Protein AF-A0AAV5SJR4-F1 (afdb_monomer_lite)

Foldseek 3Di:
DDDDDDPVVVVVFLVVLPDDADPPWDKDKDWDDPLVLDQWTWIWMDTHPAIKIKTKHDLCVPPPCVVLSVLSLLVLQLVQLVLVVLVPDDPVLVVQLVDFAWSGWDGDDPPDIIMTITHDCPVVPPDDPPPVVDDDPVVVVSVVSNVVSVVVRQVPDPDHRDDGPPVSVVVNVVVSVVSSLVSCVPPPPQDPVNND

Organism: NCBI:txid358040

Secondary structure (DSSP, 8-state):
------HHHHHHHHHHTT----TT--EEEEEE-TTS--SSEEEEEEETTEEEEEEEE-GGGGTT-HHHHHHHHHHHHHHHHHHHHHTTS-HHHHHHHTPPPEEEEE--BTTB-EEEEEE--TTT--S---TTS---HHHHHHHHHHHHHHHHHHHH-SSPPPPP-HHHHHHHHHHHHHHHHHTTTT-TTS-TTTT-

Sequence (196 aa):
MEFGPKREDILSLLREEGQQINDDADFSCQRIGEGKGFISLIYKVNVDALSYVVKITNPRAFEGLAEEVNVIDKVHNREVNFYRWASKLSENDKKELKLPQFFGGRHCNGDKEGIFIMEDFTGRMVNDIDWLSGFSVDLVKEILRSVVSYQSIYLRLDSKLPAGDKKAINHAFCFQTKLQLDAMEDKPWISKAEKR

Radius of gyration: 18.47 Å; chains: 1; bounding box: 41×48×47 Å

pLDDT: mean 80.41, std 15.03, range [40.22, 96.69]

Structure (mmCIF, N/CA/C/O backbone):
data_AF-A0AAV5SJR4-F1
#
_entry.id   AF-A0AAV5SJR4-F1
#
loop_
_atom_site.group_PDB
_atom_site.id
_atom_site.type_symbol
_atom_site.label_atom_id
_atom_site.label_alt_id
_atom_site.label_comp_id
_atom_site.label_asym_id
_atom_site.label_entity_id
_atom_site.label_seq_id
_atom_site.pdbx_PDB_ins_code
_atom_site.Cartn_x
_atom_site.Cartn_y
_atom_site.Cartn_z
_atom_site.occupancy
_atom_site.B_iso_or_equiv
_atom_site.auth_seq_id
_atom_site.auth_comp_id
_atom_site.auth_asym_id
_atom_site.auth_atom_id
_atom_site.pdbx_PDB_model_num
ATOM 1 N N . MET A 1 1 ? 11.897 -15.626 15.643 1.00 44.91 1 MET A N 1
ATOM 2 C CA . MET A 1 1 ? 11.027 -14.491 16.011 1.00 44.91 1 MET A CA 1
ATOM 3 C C . MET A 1 1 ? 9.993 -14.388 14.905 1.00 44.91 1 MET A C 1
ATOM 5 O O . MET A 1 1 ? 10.393 -14.329 13.750 1.00 44.91 1 MET A O 1
ATOM 9 N N . GLU A 1 2 ? 8.711 -14.535 15.219 1.00 51.97 2 GLU A N 1
ATOM 10 C CA . GLU A 1 2 ? 7.650 -14.579 14.207 1.00 51.97 2 GLU A CA 1
ATOM 11 C C . GLU A 1 2 ? 7.339 -13.147 13.749 1.00 51.97 2 GLU A C 1
ATOM 13 O O . GLU A 1 2 ? 6.937 -12.306 14.553 1.00 51.97 2 GLU A O 1
ATOM 18 N N . PHE A 1 3 ? 7.623 -12.842 12.481 1.00 67.44 3 PHE A N 1
ATOM 19 C CA . PHE A 1 3 ? 7.321 -11.545 11.875 1.00 67.44 3 PHE A CA 1
ATOM 20 C C . PHE A 1 3 ? 5.944 -11.620 11.228 1.00 67.44 3 PHE A C 1
ATOM 22 O O . PHE A 1 3 ? 5.777 -12.334 10.244 1.00 67.44 3 PHE A O 1
ATOM 29 N N . GLY A 1 4 ? 4.971 -10.878 11.748 1.00 77.38 4 GLY A N 1
ATOM 30 C CA . GLY A 1 4 ? 3.612 -10.877 11.220 1.00 77.38 4 GLY A CA 1
ATOM 31 C C . GLY A 1 4 ? 2.766 -9.728 11.768 1.00 77.38 4 GLY A C 1
ATOM 32 O O . GLY A 1 4 ? 3.184 -9.056 12.715 1.00 77.38 4 GLY A O 1
ATOM 33 N N . PRO A 1 5 ? 1.584 -9.483 11.178 1.00 86.38 5 PRO A N 1
ATOM 34 C CA . PRO A 1 5 ? 0.691 -8.423 11.621 1.00 86.38 5 PRO A CA 1
ATOM 35 C C . PRO A 1 5 ? 0.242 -8.675 13.058 1.00 86.38 5 PRO A C 1
ATOM 37 O O . PRO A 1 5 ? -0.417 -9.671 13.350 1.00 86.38 5 PRO A O 1
ATOM 40 N N . LYS A 1 6 ? 0.572 -7.754 13.964 1.00 92.50 6 LYS A N 1
ATOM 41 C CA . LYS A 1 6 ? 0.042 -7.787 15.328 1.00 92.50 6 LYS A CA 1
ATOM 42 C C . LYS A 1 6 ? -1.385 -7.263 15.305 1.00 92.50 6 LYS A C 1
ATOM 44 O O . LYS A 1 6 ? -1.596 -6.131 14.879 1.00 92.50 6 LYS A O 1
ATOM 49 N N . ARG A 1 7 ? -2.339 -8.060 15.797 1.00 94.06 7 ARG A N 1
ATOM 50 C CA . ARG A 1 7 ? -3.764 -7.697 15.872 1.00 94.06 7 ARG A CA 1
ATOM 51 C C . ARG A 1 7 ? -3.965 -6.267 16.371 1.00 94.06 7 ARG A C 1
ATOM 53 O O . ARG A 1 7 ? -4.517 -5.451 15.646 1.00 94.06 7 ARG A O 1
ATOM 60 N N . GLU A 1 8 ? -3.442 -5.955 17.554 1.00 94.81 8 GLU A N 1
ATOM 61 C CA . GLU A 1 8 ? -3.630 -4.646 18.195 1.00 94.81 8 GLU A CA 1
ATOM 62 C C . GLU A 1 8 ? -3.089 -3.476 17.360 1.00 94.81 8 GLU A C 1
ATOM 64 O O . GLU A 1 8 ? -3.739 -2.438 17.267 1.00 94.81 8 GLU A O 1
ATOM 69 N N . ASP A 1 9 ? -1.950 -3.653 16.681 1.00 93.75 9 ASP A N 1
ATOM 70 C CA . ASP A 1 9 ? -1.394 -2.622 15.796 1.00 93.75 9 ASP A CA 1
ATOM 71 C C . ASP A 1 9 ? -2.321 -2.364 14.597 1.00 93.75 9 ASP A C 1
ATOM 73 O O . ASP A 1 9 ? -2.544 -1.213 14.221 1.00 93.75 9 ASP A O 1
ATOM 77 N N . ILE A 1 10 ? -2.870 -3.427 13.998 1.00 95.94 10 ILE A N 1
ATOM 78 C CA . ILE A 1 10 ? -3.778 -3.319 12.849 1.00 95.94 10 ILE A CA 1
ATOM 79 C C . ILE A 1 10 ? -5.108 -2.696 13.267 1.00 95.94 10 ILE A C 1
ATOM 81 O O . ILE A 1 10 ? -5.570 -1.764 12.611 1.00 95.94 10 ILE A O 1
ATOM 85 N N . LEU A 1 11 ? -5.702 -3.158 14.370 1.00 95.75 11 LEU A N 1
ATOM 86 C CA . LEU A 1 11 ? -6.967 -2.614 14.861 1.00 95.75 11 LEU A CA 1
ATOM 87 C C . LEU A 1 11 ? -6.834 -1.145 15.272 1.00 95.75 11 LEU A C 1
ATOM 89 O O . LEU A 1 11 ? -7.711 -0.350 14.939 1.00 95.75 11 LEU A O 1
ATOM 93 N N . SER A 1 12 ? -5.731 -0.762 15.928 1.00 95.12 12 SER A N 1
ATOM 94 C CA . SER A 1 12 ? -5.458 0.643 16.265 1.00 95.12 12 SER A CA 1
ATOM 95 C C . SER A 1 12 ? -5.411 1.512 15.013 1.00 95.12 12 SER A C 1
ATOM 97 O O . SER A 1 12 ? -6.116 2.514 14.942 1.00 95.12 12 SER A O 1
ATOM 99 N N . LEU A 1 13 ? -4.648 1.102 13.992 1.00 95.38 13 LEU A N 1
ATOM 100 C CA . LEU A 1 13 ? -4.520 1.868 12.749 1.00 95.38 13 LEU A CA 1
ATOM 101 C C . LEU A 1 13 ? -5.853 2.005 12.004 1.00 95.38 13 LEU A C 1
ATOM 103 O O . LEU A 1 13 ? -6.164 3.080 11.502 1.00 95.38 13 LEU A O 1
ATOM 107 N N . LEU A 1 14 ? -6.655 0.939 11.951 1.00 95.50 14 LEU A N 1
ATOM 108 C CA . LEU A 1 14 ? -7.975 0.988 11.322 1.00 95.50 14 LEU A CA 1
ATOM 109 C C . LEU A 1 14 ? -8.921 1.951 12.063 1.00 95.50 14 LEU A C 1
ATOM 111 O O . LEU A 1 14 ? -9.651 2.712 11.427 1.00 95.50 14 LEU A O 1
ATOM 115 N N . ARG A 1 15 ? -8.890 1.958 13.402 1.00 94.88 15 ARG A N 1
ATOM 116 C CA . ARG A 1 15 ? -9.689 2.875 14.236 1.00 94.88 15 ARG A CA 1
ATOM 117 C C . ARG A 1 15 ? -9.244 4.328 14.100 1.00 94.88 15 ARG A C 1
ATOM 119 O O . ARG A 1 15 ? -10.094 5.211 14.030 1.00 94.88 15 ARG A O 1
ATOM 126 N N . GLU A 1 16 ? -7.936 4.578 14.031 1.00 93.06 16 GLU A N 1
ATOM 127 C CA . GLU A 1 16 ? -7.368 5.912 13.778 1.00 93.06 16 GLU A CA 1
ATOM 128 C C . GLU A 1 16 ? -7.881 6.514 12.459 1.00 93.06 16 GLU A C 1
ATOM 130 O O . GLU A 1 16 ? -8.078 7.724 12.366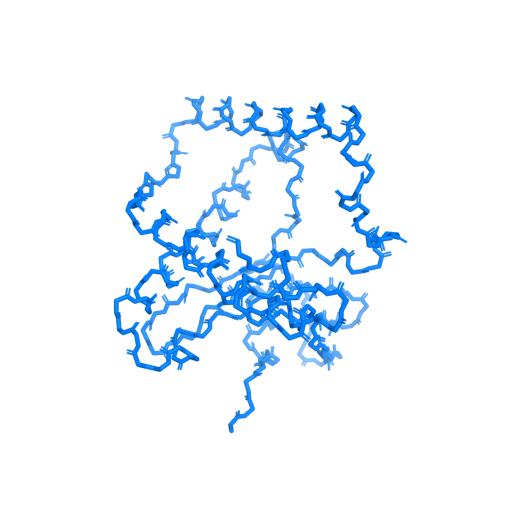 1.00 93.06 16 GLU A O 1
ATOM 135 N N . GLU A 1 17 ? -8.170 5.668 11.469 1.00 90.44 17 GLU A N 1
ATOM 136 C CA . GLU A 1 17 ? -8.726 6.050 10.165 1.00 90.44 17 GLU A CA 1
ATOM 137 C C . GLU A 1 17 ? -10.267 5.941 10.117 1.00 90.44 17 GLU A C 1
ATOM 139 O O . GLU A 1 17 ? -10.884 5.959 9.050 1.00 90.44 17 GLU A O 1
ATOM 144 N N . GLY A 1 18 ? -10.912 5.851 11.287 1.00 90.81 18 GLY A N 1
ATOM 145 C CA . GLY A 1 18 ? -12.362 5.959 11.450 1.00 90.81 18 GLY A CA 1
ATOM 146 C C . GLY A 1 18 ? -13.155 4.670 11.231 1.00 90.81 18 GLY A C 1
ATOM 147 O O . GLY A 1 18 ? -14.385 4.731 11.177 1.00 90.81 18 GLY A O 1
ATOM 148 N N . GLN A 1 19 ? -12.505 3.507 11.113 1.00 92.31 19 GLN A N 1
ATOM 149 C CA . GLN A 1 19 ? -13.218 2.228 11.071 1.00 92.31 19 GLN A CA 1
ATOM 150 C C . GLN A 1 19 ? -13.824 1.910 12.445 1.00 92.31 19 GLN A C 1
ATOM 152 O O . GLN A 1 19 ? -13.150 1.972 13.475 1.00 92.31 19 GLN A O 1
ATOM 157 N N . GLN A 1 20 ? -15.103 1.537 12.461 1.00 92.50 20 GLN A N 1
ATOM 158 C CA . GLN A 1 20 ? -15.795 1.101 13.673 1.00 92.50 20 GLN A CA 1
ATOM 159 C C . GLN A 1 20 ? -15.543 -0.392 13.881 1.00 92.50 20 GLN A C 1
ATOM 161 O O . GLN A 1 20 ? -16.225 -1.222 13.288 1.00 92.50 20 GLN A O 1
ATOM 166 N N . ILE A 1 21 ? -14.533 -0.724 14.686 1.00 92.00 21 ILE A N 1
ATOM 167 C CA . ILE A 1 21 ? -14.135 -2.110 14.959 1.00 92.00 21 ILE A CA 1
ATOM 168 C C . ILE A 1 21 ? -14.177 -2.369 16.459 1.00 92.00 21 ILE A C 1
ATOM 170 O O . ILE A 1 21 ? -13.487 -1.685 17.225 1.00 92.00 21 ILE A O 1
ATOM 174 N N . ASN A 1 22 ? -14.939 -3.384 16.859 1.00 90.25 22 ASN A N 1
ATOM 175 C CA . ASN A 1 22 ? -15.079 -3.780 18.254 1.00 90.25 22 ASN A CA 1
ATOM 176 C C . ASN A 1 22 ? -13.797 -4.429 18.797 1.00 90.25 22 ASN A C 1
ATOM 178 O O . ASN A 1 22 ? -12.939 -4.893 18.045 1.00 90.25 22 ASN A O 1
ATOM 182 N N . ASP A 1 23 ? -13.639 -4.451 20.119 1.00 88.75 23 ASP A N 1
ATOM 183 C CA . ASP A 1 23 ? -12.473 -5.070 20.762 1.00 88.75 23 ASP A CA 1
ATOM 184 C C . ASP A 1 23 ? -12.477 -6.599 20.672 1.00 88.75 23 ASP A C 1
ATOM 186 O O . ASP A 1 23 ? -11.410 -7.212 20.717 1.00 88.75 23 ASP A O 1
ATOM 190 N N . ASP A 1 24 ? -13.645 -7.209 20.489 1.00 92.38 24 ASP A N 1
ATOM 191 C CA . ASP A 1 24 ? -13.866 -8.647 20.332 1.00 92.38 24 ASP A CA 1
ATOM 192 C C . ASP A 1 24 ? -13.873 -9.110 18.868 1.00 92.38 24 ASP A C 1
ATOM 194 O O . ASP A 1 24 ? -14.146 -10.278 18.613 1.00 92.38 24 ASP A O 1
ATOM 198 N N . ALA A 1 25 ? -13.524 -8.229 17.922 1.00 93.00 25 ALA A N 1
ATOM 199 C CA . ALA A 1 25 ? -13.507 -8.552 16.499 1.00 93.00 25 ALA A CA 1
ATOM 200 C C . ALA A 1 25 ? -12.633 -9.779 16.190 1.00 93.00 25 ALA A C 1
ATOM 202 O O . ALA A 1 25 ? -11.470 -9.862 16.630 1.00 93.00 25 ALA A O 1
ATOM 203 N N . ASP A 1 26 ? -13.183 -10.695 15.393 1.00 95.12 26 ASP A N 1
ATOM 204 C CA . ASP A 1 26 ? -12.487 -11.889 14.928 1.00 95.12 26 ASP A CA 1
ATOM 205 C C . ASP A 1 26 ? -11.310 -11.468 14.049 1.00 95.12 26 ASP A C 1
ATOM 207 O O . ASP A 1 26 ? -11.459 -10.654 13.138 1.00 95.12 26 ASP A O 1
ATOM 211 N N . PHE A 1 27 ? -10.121 -12.018 14.304 1.00 96.50 27 PHE A N 1
ATOM 212 C CA . PHE A 1 27 ? -8.900 -11.641 13.592 1.00 96.50 27 PHE A CA 1
ATOM 213 C C . PHE A 1 27 ? -8.186 -12.868 13.038 1.00 96.50 27 PHE A C 1
ATOM 215 O O . PHE A 1 27 ? -7.836 -13.791 13.773 1.00 96.50 27 PHE A O 1
ATOM 222 N N . SER A 1 28 ? -7.894 -12.849 11.740 1.00 95.94 28 SER A N 1
ATOM 223 C CA . SER A 1 28 ? -7.043 -13.855 11.104 1.00 95.94 28 SER A CA 1
ATOM 224 C C . SER A 1 28 ? -6.089 -13.208 10.114 1.00 95.94 28 SER A C 1
ATOM 226 O O . SER A 1 28 ? -6.391 -12.174 9.519 1.00 95.94 28 SER A O 1
ATOM 228 N N . CYS A 1 29 ? -4.925 -13.825 9.916 1.00 94.00 29 CYS A N 1
ATOM 229 C CA . CYS A 1 29 ? -3.980 -13.387 8.902 1.00 94.00 29 CYS A CA 1
ATOM 230 C C . CYS A 1 29 ? -3.386 -14.576 8.146 1.00 94.00 29 CYS A C 1
ATOM 232 O O . CYS A 1 29 ? -3.177 -15.651 8.704 1.00 94.00 29 CYS A O 1
ATOM 234 N N . GLN A 1 30 ? -3.118 -14.369 6.862 1.00 91.38 30 GLN A N 1
ATOM 235 C CA . GLN A 1 30 ? -2.487 -15.335 5.976 1.00 91.38 30 GLN A CA 1
ATOM 236 C C . GLN A 1 30 ? -1.424 -14.618 5.152 1.00 91.38 30 GLN A C 1
ATOM 238 O O . GLN A 1 30 ? -1.705 -13.605 4.509 1.00 91.38 30 GLN A O 1
ATOM 243 N N . ARG A 1 31 ? -0.195 -15.138 5.148 1.00 87.00 31 ARG A N 1
ATOM 244 C CA . ARG A 1 31 ? 0.874 -14.595 4.305 1.00 87.00 31 ARG A CA 1
ATOM 245 C C . ARG A 1 31 ? 0.565 -14.859 2.832 1.00 87.00 31 ARG A C 1
ATOM 247 O O . ARG A 1 31 ? 0.154 -15.958 2.466 1.00 87.00 31 ARG A O 1
ATOM 254 N N . ILE A 1 32 ? 0.758 -13.845 1.994 1.00 85.44 32 ILE A N 1
ATOM 255 C CA . ILE A 1 32 ? 0.528 -13.904 0.548 1.00 85.44 32 ILE A CA 1
ATOM 256 C C . ILE A 1 32 ? 1.717 -13.303 -0.207 1.00 85.44 32 ILE A C 1
ATOM 258 O O . ILE A 1 32 ? 2.510 -12.543 0.342 1.00 85.44 32 ILE A O 1
ATOM 262 N N . GLY A 1 33 ? 1.844 -13.633 -1.494 1.00 72.12 33 GLY A N 1
ATOM 263 C CA . GLY A 1 33 ? 2.885 -13.049 -2.347 1.00 72.12 33 GLY A CA 1
ATOM 264 C C . GLY A 1 33 ? 4.312 -13.506 -2.021 1.00 72.12 33 GLY A C 1
ATOM 265 O O . GLY A 1 33 ? 5.264 -12.823 -2.398 1.00 72.12 33 GLY A O 1
ATOM 266 N N . GLU A 1 34 ? 4.477 -14.647 -1.343 1.00 67.31 34 GLU A N 1
ATOM 267 C CA . GLU A 1 34 ? 5.791 -15.263 -1.131 1.00 67.31 34 GLU A CA 1
ATOM 268 C C . GLU A 1 34 ? 6.502 -15.516 -2.471 1.00 67.31 34 GLU A C 1
ATOM 270 O O . GLU A 1 34 ? 5.872 -15.871 -3.468 1.00 67.31 34 GLU A O 1
ATOM 275 N N . GLY A 1 35 ? 7.816 -15.273 -2.519 1.00 57.84 35 GLY A N 1
ATOM 276 C CA . GLY A 1 35 ? 8.625 -15.473 -3.729 1.00 57.84 35 GLY A CA 1
ATOM 277 C C . GLY A 1 35 ? 8.403 -14.451 -4.855 1.00 57.84 35 GLY A C 1
ATOM 278 O O . GLY A 1 35 ? 8.993 -14.588 -5.922 1.00 57.84 35 GLY A O 1
ATOM 279 N N . LYS A 1 36 ? 7.591 -13.403 -4.646 1.00 64.06 36 LYS A N 1
ATOM 280 C CA . LYS A 1 36 ? 7.338 -12.352 -5.656 1.00 64.06 36 LYS A CA 1
ATOM 281 C C . LYS A 1 36 ? 8.284 -11.136 -5.558 1.00 64.06 36 LYS A C 1
ATOM 283 O O . LYS A 1 36 ? 8.046 -10.112 -6.196 1.00 64.06 36 LYS A O 1
ATOM 288 N N . GLY A 1 37 ? 9.376 -11.256 -4.791 1.00 55.88 37 GLY A N 1
ATOM 289 C CA . GLY A 1 37 ? 10.468 -10.271 -4.739 1.00 55.88 37 GLY A CA 1
ATOM 290 C C . GLY A 1 37 ? 10.049 -8.888 -4.234 1.00 55.88 37 GLY A C 1
ATOM 291 O O . GLY A 1 37 ? 10.443 -7.869 -4.797 1.00 55.88 37 GLY A O 1
ATOM 292 N N . PHE A 1 38 ? 9.204 -8.841 -3.204 1.00 61.38 38 PHE A N 1
ATOM 293 C CA . PHE A 1 38 ? 8.818 -7.593 -2.552 1.00 61.38 38 PHE A CA 1
ATOM 294 C C . PHE A 1 38 ? 9.806 -7.242 -1.435 1.00 61.38 38 PHE A C 1
ATOM 296 O O . PHE A 1 38 ? 10.207 -8.107 -0.662 1.00 61.38 38 PHE A O 1
ATOM 303 N N . ILE A 1 39 ? 10.117 -5.952 -1.285 1.00 73.12 39 ILE A N 1
ATOM 304 C CA . ILE A 1 39 ? 10.878 -5.411 -0.140 1.00 73.12 39 ILE A CA 1
ATOM 305 C C . ILE A 1 39 ? 10.086 -5.433 1.187 1.00 73.12 39 ILE A C 1
ATOM 307 O O . ILE A 1 39 ? 10.544 -4.927 2.209 1.00 73.12 39 ILE A O 1
ATOM 311 N N . SER A 1 40 ? 8.881 -6.005 1.168 1.00 78.44 40 SER A N 1
ATOM 312 C CA . SER A 1 40 ? 7.931 -6.039 2.275 1.00 78.44 40 SER A CA 1
ATOM 313 C C . SER A 1 40 ? 7.222 -7.388 2.307 1.00 78.44 40 SER A C 1
ATOM 315 O O . SER A 1 40 ? 7.001 -8.018 1.271 1.00 78.44 40 SER A O 1
ATOM 317 N N . LEU A 1 41 ? 6.806 -7.803 3.497 1.00 85.12 41 LEU A N 1
ATOM 318 C CA . LEU A 1 41 ? 5.934 -8.953 3.688 1.00 85.12 41 LEU A CA 1
ATOM 319 C C . LEU A 1 41 ? 4.485 -8.529 3.454 1.00 85.12 41 LEU A C 1
ATOM 321 O O . LEU A 1 41 ? 4.064 -7.490 3.957 1.00 85.12 41 LEU A O 1
ATOM 325 N N . ILE A 1 42 ? 3.723 -9.319 2.702 1.00 87.81 42 ILE A N 1
ATOM 326 C CA . ILE A 1 42 ? 2.323 -9.020 2.398 1.00 87.81 42 ILE A CA 1
ATOM 327 C C . ILE A 1 42 ? 1.441 -10.085 3.045 1.00 87.81 42 ILE A C 1
ATOM 329 O O . ILE A 1 42 ? 1.708 -11.283 2.951 1.00 87.81 42 ILE A O 1
ATOM 333 N N . TYR A 1 43 ? 0.384 -9.637 3.705 1.00 91.12 43 TYR A N 1
ATOM 334 C CA . TYR A 1 43 ? -0.586 -10.470 4.393 1.00 91.12 43 TYR A CA 1
ATOM 335 C C . TYR A 1 43 ? -1.988 -10.125 3.918 1.00 91.12 43 TYR A C 1
ATOM 337 O O . TYR A 1 43 ? -2.321 -8.955 3.750 1.00 91.12 43 TYR A O 1
ATOM 345 N N . LYS A 1 44 ? -2.824 -11.142 3.752 1.00 94.44 44 LYS A N 1
ATOM 346 C CA . LYS A 1 44 ? -4.271 -10.985 3.803 1.00 94.44 44 LYS A CA 1
ATOM 347 C C . LYS A 1 44 ? -4.684 -11.023 5.269 1.00 94.44 44 LYS A C 1
ATOM 349 O O . LYS A 1 44 ? -4.309 -11.956 5.976 1.00 94.44 44 LYS A O 1
ATOM 354 N N . VAL A 1 45 ? -5.421 -10.023 5.725 1.00 96.25 45 VAL A N 1
ATOM 355 C CA . VAL A 1 45 ? -5.923 -9.927 7.097 1.00 96.25 45 VAL A CA 1
ATOM 356 C C . VAL A 1 45 ? -7.434 -9.817 7.044 1.00 96.25 45 VAL A C 1
ATOM 358 O O . VAL A 1 45 ? -7.954 -8.959 6.337 1.00 96.25 45 VAL A O 1
ATOM 361 N N . ASN A 1 46 ? -8.133 -10.673 7.783 1.00 96.69 46 ASN A N 1
ATOM 362 C CA . ASN A 1 46 ? -9.575 -10.554 7.958 1.00 96.69 46 ASN A CA 1
ATOM 363 C C . ASN A 1 46 ? -9.866 -10.038 9.364 1.00 96.69 46 ASN A C 1
ATOM 365 O O . ASN A 1 46 ? -9.285 -10.539 10.332 1.00 96.69 46 ASN A O 1
ATOM 369 N N . VAL A 1 47 ? -10.753 -9.049 9.437 1.00 96.25 47 VAL A N 1
ATOM 370 C CA . VAL A 1 47 ? -11.314 -8.513 10.677 1.00 96.25 47 VAL A CA 1
ATOM 371 C C . VAL A 1 47 ? -12.828 -8.618 10.556 1.00 96.25 47 VAL A C 1
ATOM 373 O O . VAL A 1 47 ? -13.423 -7.953 9.705 1.00 96.25 47 VAL A O 1
ATOM 376 N N . ASP A 1 48 ? -13.437 -9.500 11.344 1.00 94.12 48 ASP A N 1
ATOM 377 C CA . ASP A 1 48 ? -14.828 -9.929 11.177 1.00 94.12 48 ASP A CA 1
ATOM 378 C C . ASP A 1 48 ? -15.123 -10.352 9.718 1.00 94.12 48 ASP A C 1
ATOM 380 O O . ASP A 1 48 ? -14.467 -11.235 9.160 1.00 94.12 48 ASP A O 1
ATOM 384 N N . ALA A 1 49 ? -16.100 -9.707 9.074 1.00 92.69 49 ALA A N 1
ATOM 385 C CA . ALA A 1 49 ? -16.487 -9.955 7.686 1.00 92.69 49 ALA A CA 1
ATOM 386 C C . ALA A 1 49 ? -15.662 -9.157 6.656 1.00 92.69 49 ALA A C 1
ATOM 388 O O . ALA A 1 49 ? -15.874 -9.310 5.450 1.00 92.69 49 ALA A O 1
ATOM 389 N N . LEU A 1 50 ? -14.759 -8.279 7.103 1.00 94.62 50 LEU A N 1
ATOM 390 C CA . LEU A 1 50 ? -13.966 -7.415 6.233 1.00 94.62 50 LEU A CA 1
ATOM 391 C C . LEU A 1 50 ? -12.591 -8.018 5.969 1.00 94.62 50 LEU A C 1
ATOM 393 O O . LEU A 1 50 ? -11.998 -8.678 6.821 1.00 94.62 50 LEU A O 1
ATOM 397 N N . SER A 1 51 ? -12.072 -7.760 4.770 1.00 95.69 51 SER A N 1
ATOM 398 C CA . SER A 1 51 ? -10.775 -8.263 4.338 1.00 95.69 51 SER A CA 1
ATOM 399 C C . SER A 1 51 ? -9.878 -7.143 3.836 1.00 95.69 51 SER A C 1
ATOM 401 O O . SER A 1 51 ? -10.312 -6.260 3.094 1.00 95.69 51 SER A O 1
ATOM 403 N N . TYR A 1 52 ? -8.615 -7.211 4.238 1.00 96.44 52 TYR A N 1
ATOM 404 C CA . TYR A 1 52 ? -7.594 -6.207 3.990 1.00 96.44 52 TYR A CA 1
ATOM 405 C C . TYR A 1 52 ? -6.318 -6.864 3.478 1.00 96.44 52 TYR A C 1
ATOM 407 O O . TYR A 1 52 ? -5.978 -7.992 3.844 1.00 96.44 52 TYR A O 1
ATOM 415 N N . VAL A 1 53 ? -5.553 -6.111 2.697 1.00 94.94 53 VAL A N 1
ATOM 416 C CA . VAL A 1 53 ? -4.149 -6.413 2.430 1.00 94.94 53 VAL A CA 1
ATOM 417 C C . VAL A 1 53 ? -3.289 -5.543 3.336 1.00 94.94 53 VAL A C 1
ATOM 419 O O . VAL A 1 53 ? -3.396 -4.318 3.334 1.00 94.94 53 VAL A O 1
ATOM 422 N N . VAL A 1 54 ? -2.423 -6.191 4.110 1.00 94.31 54 VAL A N 1
ATOM 423 C CA . VAL A 1 54 ? -1.480 -5.559 5.029 1.00 94.31 54 VAL A CA 1
ATOM 424 C C . VAL A 1 54 ? -0.065 -5.812 4.538 1.00 94.31 54 VAL A C 1
ATOM 426 O O . VAL A 1 54 ? 0.408 -6.948 4.495 1.00 94.31 54 VAL A O 1
ATOM 429 N N . LYS A 1 55 ? 0.630 -4.735 4.192 1.00 92.38 55 L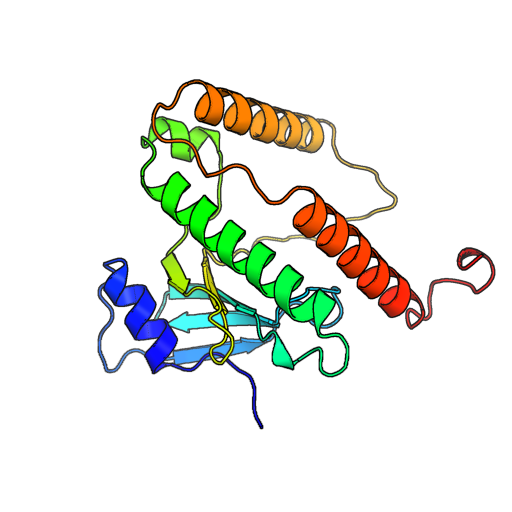YS A N 1
ATOM 430 C CA . LYS A 1 55 ? 2.044 -4.737 3.833 1.00 92.38 55 LYS A CA 1
ATOM 431 C C . LYS A 1 55 ? 2.867 -4.296 5.040 1.00 92.38 55 LYS A C 1
ATOM 433 O O . LYS A 1 55 ? 2.645 -3.215 5.585 1.00 92.38 55 LYS A O 1
ATOM 438 N N . ILE A 1 56 ? 3.815 -5.135 5.441 1.00 89.81 56 ILE A N 1
ATOM 439 C CA . ILE A 1 56 ? 4.734 -4.895 6.553 1.00 89.81 56 ILE A CA 1
ATOM 440 C C . ILE A 1 56 ? 6.147 -4.780 6.002 1.00 89.81 56 ILE A C 1
ATOM 442 O O . ILE A 1 56 ? 6.686 -5.722 5.418 1.00 89.81 56 ILE A O 1
ATOM 446 N N . THR A 1 57 ? 6.754 -3.620 6.205 1.00 87.06 57 THR A N 1
ATOM 447 C CA . THR A 1 57 ? 8.135 -3.348 5.814 1.00 87.06 57 THR A CA 1
ATOM 448 C C . THR A 1 57 ? 9.004 -3.394 7.059 1.00 87.06 57 THR A C 1
ATOM 450 O O . THR A 1 57 ? 8.921 -2.507 7.908 1.00 87.06 57 THR A O 1
ATOM 453 N N . ASN A 1 58 ? 9.839 -4.430 7.166 1.00 78.50 58 ASN A N 1
ATOM 454 C CA . ASN A 1 58 ? 10.850 -4.521 8.211 1.00 78.50 58 ASN A CA 1
ATOM 455 C C . ASN A 1 58 ? 12.243 -4.248 7.617 1.00 78.50 58 ASN A C 1
ATOM 457 O O . ASN A 1 58 ? 12.784 -5.106 6.919 1.00 78.50 58 ASN A O 1
ATOM 461 N N . PRO A 1 59 ? 12.864 -3.106 7.937 1.00 62.91 59 PRO A N 1
ATOM 462 C CA . PRO A 1 59 ? 14.172 -2.736 7.398 1.00 62.91 59 PRO A CA 1
ATOM 463 C C . PRO A 1 59 ? 15.287 -3.663 7.895 1.00 62.91 59 PRO A C 1
ATOM 465 O O . PRO A 1 59 ? 16.281 -3.875 7.209 1.00 62.91 59 PRO A O 1
ATOM 468 N N . ARG A 1 60 ? 15.100 -4.278 9.071 1.00 65.69 60 ARG A N 1
ATOM 469 C CA . ARG A 1 60 ? 16.053 -5.219 9.675 1.00 65.69 60 ARG A CA 1
ATOM 470 C C . ARG A 1 60 ? 15.982 -6.620 9.069 1.00 65.69 60 ARG A C 1
ATOM 472 O O . ARG A 1 60 ? 16.855 -7.430 9.331 1.00 65.69 60 ARG A O 1
ATOM 479 N N . ALA A 1 61 ? 14.988 -6.917 8.231 1.00 62.59 61 ALA A N 1
ATOM 480 C CA . ALA A 1 61 ? 14.981 -8.170 7.473 1.00 62.59 61 ALA A CA 1
ATOM 481 C C . ALA A 1 61 ? 16.116 -8.233 6.425 1.00 62.59 61 ALA A C 1
ATOM 483 O O . ALA A 1 61 ? 16.386 -9.301 5.886 1.00 62.59 61 ALA A O 1
ATOM 484 N N . PHE A 1 62 ? 16.788 -7.104 6.167 1.00 61.19 62 PHE A N 1
ATOM 485 C CA . PHE A 1 62 ? 17.896 -6.950 5.222 1.00 61.19 62 PHE A CA 1
ATOM 486 C C . PHE A 1 62 ? 19.232 -6.696 5.952 1.00 61.19 62 PHE A C 1
ATOM 488 O O . PHE A 1 62 ? 20.030 -5.845 5.553 1.00 61.19 62 PHE A O 1
ATOM 495 N N . GLU A 1 63 ? 19.453 -7.394 7.074 1.00 52.22 63 GLU A N 1
ATOM 496 C CA . GLU A 1 63 ? 20.696 -7.330 7.855 1.00 52.22 63 GLU A CA 1
ATOM 497 C C . GLU A 1 63 ? 21.942 -7.489 6.957 1.00 52.22 63 GLU A C 1
ATOM 499 O O . GLU A 1 63 ? 22.054 -8.439 6.186 1.00 52.22 63 GLU A O 1
ATOM 504 N N . GLY A 1 64 ? 22.879 -6.534 7.055 1.00 55.16 64 GLY A N 1
ATOM 505 C CA . GLY A 1 64 ? 24.124 -6.496 6.269 1.00 55.16 64 GLY A CA 1
ATOM 506 C C . GLY A 1 64 ? 24.217 -5.372 5.228 1.00 55.16 64 GLY A C 1
ATOM 507 O O . GLY A 1 64 ? 25.304 -5.128 4.709 1.00 55.16 64 GLY A O 1
ATOM 508 N N . LEU A 1 65 ? 23.124 -4.647 4.956 1.00 59.16 65 LEU A N 1
ATOM 509 C CA . LEU A 1 65 ? 23.056 -3.648 3.879 1.00 59.16 65 LEU A CA 1
ATOM 510 C C . LEU A 1 65 ? 22.554 -2.286 4.393 1.00 59.16 65 LEU A C 1
ATOM 512 O O . LEU A 1 65 ? 21.497 -1.795 4.013 1.00 59.16 65 LEU A O 1
ATOM 516 N N . ALA A 1 66 ? 23.313 -1.651 5.293 1.00 58.09 66 ALA A N 1
ATOM 517 C CA . ALA A 1 66 ? 22.902 -0.423 5.994 1.00 58.09 66 ALA A CA 1
ATOM 518 C C . ALA A 1 66 ? 22.472 0.745 5.073 1.00 58.09 66 ALA A C 1
ATOM 520 O O . ALA A 1 66 ? 21.574 1.510 5.429 1.00 58.09 66 ALA A O 1
ATOM 521 N N . GLU A 1 67 ? 23.066 0.882 3.881 1.00 61.62 67 GLU A N 1
ATOM 522 C CA . GLU A 1 67 ? 22.625 1.875 2.886 1.00 61.62 67 GLU A CA 1
ATOM 523 C C . GLU A 1 67 ? 21.251 1.536 2.276 1.00 61.62 67 GLU A C 1
ATOM 525 O O . GLU A 1 67 ? 20.476 2.435 1.941 1.00 61.62 67 GLU A O 1
ATOM 530 N N . GLU A 1 68 ? 20.910 0.251 2.177 1.00 63.75 68 GLU A N 1
ATOM 531 C CA . GLU A 1 68 ? 19.649 -0.243 1.618 1.00 63.75 68 GLU A CA 1
ATOM 532 C C . GLU A 1 68 ? 18.491 -0.136 2.616 1.00 63.75 68 GLU A C 1
ATOM 534 O O . GLU A 1 68 ? 17.375 0.197 2.217 1.00 63.75 68 GLU A O 1
ATOM 539 N N . VAL A 1 69 ? 18.768 -0.291 3.917 1.00 64.19 69 VAL A N 1
ATOM 540 C CA . VAL A 1 69 ? 17.805 -0.078 5.018 1.00 64.19 69 VAL A CA 1
ATOM 541 C C . VAL A 1 69 ? 17.163 1.315 4.926 1.00 64.19 69 VAL A C 1
ATOM 543 O O . VAL A 1 69 ? 15.941 1.453 4.978 1.00 64.19 69 VAL A O 1
ATOM 546 N N . ASN A 1 70 ? 17.972 2.355 4.693 1.00 72.62 70 ASN A N 1
ATOM 547 C CA . ASN A 1 70 ? 17.492 3.735 4.544 1.00 72.62 70 ASN A CA 1
ATOM 548 C C . ASN A 1 70 ? 16.597 3.902 3.301 1.00 72.62 70 ASN A C 1
ATOM 550 O O . ASN A 1 70 ? 15.609 4.639 3.304 1.00 72.62 70 ASN A O 1
ATOM 554 N N . VAL A 1 71 ? 16.926 3.200 2.219 1.00 76.75 71 VAL A N 1
ATOM 555 C CA . VAL A 1 71 ? 16.167 3.270 0.970 1.00 76.75 71 VAL A CA 1
ATOM 556 C C . VAL A 1 71 ? 14.810 2.578 1.104 1.00 76.75 71 VAL A C 1
ATOM 558 O O . VAL A 1 71 ? 13.806 3.147 0.673 1.00 76.75 71 VAL A O 1
ATOM 561 N N . ILE A 1 72 ? 14.753 1.418 1.757 1.00 78.62 72 ILE A N 1
ATOM 562 C CA . ILE A 1 72 ? 13.511 0.681 2.029 1.00 78.62 72 ILE A CA 1
ATOM 563 C C . ILE A 1 72 ? 12.551 1.524 2.882 1.00 78.62 72 ILE A C 1
ATOM 565 O O . ILE A 1 72 ? 11.378 1.672 2.524 1.00 78.62 72 ILE A O 1
ATOM 569 N N . ASP A 1 73 ? 13.065 2.168 3.935 1.00 84.81 73 ASP A N 1
ATOM 570 C CA . ASP A 1 73 ? 12.295 3.096 4.771 1.00 84.81 73 ASP A CA 1
ATOM 571 C C . ASP A 1 73 ? 11.715 4.245 3.961 1.00 84.81 73 ASP A C 1
ATOM 573 O O . ASP A 1 73 ? 10.518 4.530 4.033 1.00 84.81 73 ASP A O 1
ATOM 577 N N . LYS A 1 74 ? 12.553 4.904 3.155 1.00 84.88 74 LYS A N 1
ATOM 578 C CA . LYS A 1 74 ? 12.132 6.026 2.311 1.00 84.88 74 LYS A CA 1
ATOM 579 C C . LYS A 1 74 ? 11.028 5.627 1.336 1.00 84.88 74 LYS A C 1
ATOM 581 O O . LYS A 1 74 ? 10.113 6.423 1.121 1.00 84.88 74 LYS A O 1
ATOM 586 N N . VAL A 1 75 ? 11.094 4.430 0.753 1.00 84.94 75 VAL A N 1
ATOM 587 C CA . VAL A 1 75 ? 10.081 3.939 -0.194 1.00 84.94 75 VAL A CA 1
ATOM 588 C C . VAL A 1 75 ? 8.756 3.675 0.508 1.00 84.94 75 VAL A C 1
ATOM 590 O O . VAL A 1 75 ? 7.741 4.224 0.082 1.00 84.94 75 VAL A O 1
ATOM 593 N N . HIS A 1 76 ? 8.764 2.916 1.608 1.00 89.56 76 HIS A N 1
ATOM 594 C CA . HIS A 1 76 ? 7.554 2.650 2.395 1.00 89.56 76 HIS A CA 1
ATOM 595 C C . HIS A 1 76 ? 6.910 3.950 2.886 1.00 89.56 76 HIS A C 1
ATOM 597 O O . HIS A 1 76 ? 5.725 4.206 2.686 1.00 89.56 76 HIS A O 1
ATOM 603 N N . ASN A 1 77 ? 7.718 4.833 3.469 1.00 91.44 77 ASN A N 1
ATOM 604 C CA . ASN A 1 77 ? 7.267 6.115 3.999 1.00 91.44 77 ASN A CA 1
ATOM 605 C C . ASN A 1 77 ? 6.680 7.019 2.910 1.00 91.44 77 ASN A C 1
ATOM 607 O O . ASN A 1 77 ? 5.716 7.751 3.150 1.00 91.44 77 ASN A O 1
ATOM 611 N N . ARG A 1 78 ? 7.236 6.958 1.696 1.00 90.12 78 ARG A N 1
ATOM 612 C CA . ARG A 1 78 ? 6.703 7.668 0.533 1.00 90.12 78 ARG A CA 1
ATOM 613 C C . ARG A 1 78 ? 5.372 7.089 0.066 1.00 90.12 78 ARG A C 1
ATOM 615 O O . ARG A 1 78 ? 4.494 7.874 -0.278 1.00 90.12 78 ARG A O 1
ATOM 622 N N . GLU A 1 79 ? 5.217 5.771 0.065 1.00 91.50 79 GLU A N 1
ATOM 623 C CA . GLU A 1 79 ? 3.957 5.101 -0.272 1.00 91.50 79 GLU A CA 1
ATOM 624 C C . GLU A 1 79 ? 2.843 5.507 0.703 1.00 91.50 79 GLU A C 1
ATOM 626 O O . GLU A 1 79 ? 1.804 6.003 0.269 1.00 91.50 79 GLU A O 1
ATOM 631 N N . VAL A 1 80 ? 3.100 5.450 2.016 1.00 93.88 80 VAL A N 1
ATOM 632 C CA . VAL A 1 80 ? 2.163 5.941 3.046 1.00 93.88 80 VAL A CA 1
ATOM 633 C C . VAL A 1 80 ? 1.796 7.410 2.803 1.00 93.88 80 VAL A C 1
ATOM 635 O O . VAL A 1 80 ? 0.621 7.776 2.817 1.00 93.88 80 VAL A O 1
ATOM 638 N N . ASN A 1 81 ? 2.788 8.269 2.541 1.00 93.50 81 ASN A N 1
ATOM 639 C CA . ASN A 1 81 ? 2.547 9.689 2.274 1.00 93.50 81 ASN A CA 1
ATOM 640 C C . ASN A 1 81 ? 1.711 9.921 1.011 1.00 93.50 81 ASN A C 1
ATOM 642 O O . ASN A 1 81 ? 0.868 10.817 1.002 1.00 93.50 81 ASN A O 1
ATOM 646 N N . PHE A 1 82 ? 1.933 9.134 -0.043 1.00 93.12 82 PHE A N 1
ATOM 647 C CA . PHE A 1 82 ? 1.168 9.231 -1.281 1.00 93.12 82 PHE A CA 1
ATOM 648 C C . PHE A 1 82 ? -0.311 8.925 -1.040 1.00 93.12 82 PHE A C 1
ATOM 650 O O . PHE A 1 82 ? -1.156 9.729 -1.422 1.00 93.12 82 PHE A O 1
ATOM 657 N N . TYR A 1 83 ? -0.634 7.834 -0.345 1.00 93.88 83 TYR A N 1
ATOM 658 C CA . TYR A 1 83 ? -2.031 7.484 -0.081 1.00 93.88 83 TYR A CA 1
ATOM 659 C C . TYR A 1 83 ? -2.710 8.429 0.917 1.00 93.88 83 TYR A C 1
ATOM 661 O O . TYR A 1 83 ? -3.872 8.778 0.723 1.00 93.88 83 TYR A O 1
ATOM 669 N N . ARG A 1 84 ? -1.985 8.945 1.920 1.00 92.31 84 ARG A N 1
ATOM 670 C CA . ARG A 1 84 ? -2.497 10.010 2.808 1.00 92.31 84 ARG A CA 1
ATOM 671 C C . ARG A 1 84 ? -2.718 11.344 2.096 1.00 92.31 84 ARG A C 1
ATOM 673 O O . ARG A 1 84 ? -3.527 12.156 2.534 1.00 92.31 84 ARG A O 1
ATOM 680 N N . TRP A 1 85 ? -1.959 11.624 1.041 1.00 92.62 85 TRP A N 1
ATOM 681 C CA . TRP A 1 85 ? -2.223 12.765 0.169 1.00 92.62 85 TRP A CA 1
ATOM 682 C C . TRP A 1 85 ? -3.442 12.487 -0.716 1.00 92.62 85 TRP A C 1
ATOM 684 O O . TRP A 1 85 ? -4.344 13.318 -0.785 1.00 92.62 85 TRP A O 1
ATOM 694 N N . ALA A 1 86 ? -3.519 11.293 -1.310 1.00 91.75 86 ALA A N 1
ATOM 695 C CA . ALA A 1 86 ? -4.624 10.882 -2.168 1.00 91.75 86 ALA A CA 1
ATOM 696 C C . ALA A 1 86 ? -5.975 10.840 -1.425 1.00 91.75 86 ALA A C 1
ATOM 698 O O . ALA A 1 86 ? -7.007 11.190 -1.996 1.00 91.75 86 ALA A O 1
ATOM 699 N N . SER A 1 87 ? -5.986 10.486 -0.136 1.00 89.25 87 SER A N 1
ATOM 700 C CA . SER A 1 87 ? -7.207 10.458 0.683 1.00 89.25 87 SER A CA 1
ATOM 701 C C . SER A 1 87 ? -7.830 11.843 0.897 1.00 89.25 87 SER A C 1
ATOM 703 O O . SER A 1 87 ? -9.040 11.943 1.111 1.00 89.25 87 SER A O 1
ATOM 705 N N . LYS A 1 88 ? -7.034 12.914 0.770 1.00 89.75 88 LYS A N 1
ATOM 706 C CA . LYS A 1 88 ? -7.467 14.317 0.902 1.00 89.75 88 LYS A CA 1
ATOM 707 C C . LYS A 1 88 ? -7.984 14.923 -0.402 1.00 89.75 88 LYS A C 1
ATOM 709 O O . LYS A 1 88 ? -8.417 16.073 -0.406 1.00 89.75 88 LYS A O 1
ATOM 714 N N . LEU A 1 89 ? -7.899 14.190 -1.510 1.00 90.94 89 LEU A N 1
ATOM 715 C CA . LEU A 1 89 ? -8.371 14.656 -2.807 1.00 90.94 89 LEU A CA 1
ATOM 716 C C . LEU A 1 89 ? -9.899 14.738 -2.858 1.00 90.94 89 LEU A C 1
ATOM 718 O O . LEU A 1 89 ? -10.601 14.135 -2.045 1.00 90.94 89 LEU A O 1
ATOM 722 N N . SER A 1 90 ? -10.417 15.467 -3.848 1.00 90.44 90 SER A N 1
ATOM 723 C CA . SER A 1 90 ? -11.854 15.473 -4.116 1.00 90.44 90 SER A CA 1
ATOM 724 C C . SER A 1 90 ? -12.333 14.084 -4.557 1.00 90.44 90 SER A C 1
ATOM 726 O O . SER A 1 90 ? -11.568 13.294 -5.112 1.00 90.44 90 SER A O 1
ATOM 728 N N . GLU A 1 91 ? -13.617 13.784 -4.366 1.00 89.50 91 GLU A N 1
ATOM 729 C CA . GLU A 1 91 ? -14.189 12.497 -4.792 1.00 89.50 91 GLU A CA 1
ATOM 730 C C . GLU A 1 91 ? -14.066 12.256 -6.304 1.00 89.50 91 GLU A C 1
ATOM 732 O O . GLU A 1 91 ? -13.890 11.118 -6.738 1.00 89.50 91 GLU A O 1
ATOM 737 N N . ASN A 1 92 ? -14.100 13.317 -7.116 1.00 89.25 92 ASN A N 1
ATOM 738 C CA . ASN A 1 92 ? -13.872 13.204 -8.557 1.00 89.25 92 ASN A CA 1
ATOM 739 C C . ASN A 1 92 ? -12.426 12.788 -8.861 1.00 89.25 92 ASN A C 1
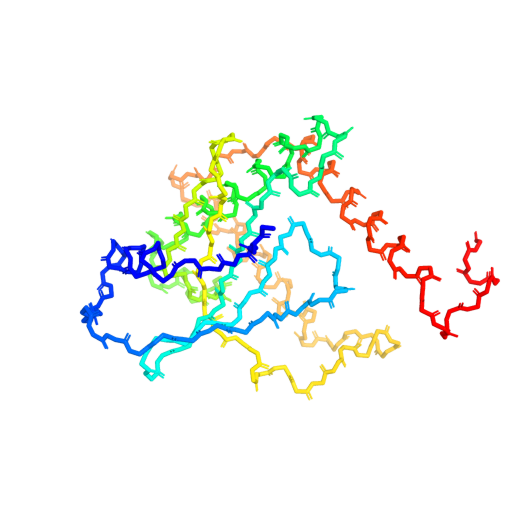ATOM 741 O O . ASN A 1 92 ? -12.201 11.895 -9.672 1.00 89.25 92 ASN A O 1
ATOM 745 N N . ASP A 1 93 ? -11.456 13.358 -8.149 1.00 90.44 93 ASP A N 1
ATOM 746 C CA . ASP A 1 93 ? -10.037 13.042 -8.342 1.00 90.44 93 ASP A CA 1
ATOM 747 C C . ASP A 1 93 ? -9.685 11.635 -7.889 1.00 90.44 93 ASP A C 1
ATOM 749 O O . ASP A 1 93 ? -8.941 10.928 -8.565 1.00 90.44 93 ASP A O 1
ATOM 753 N N . LYS A 1 94 ? -10.255 11.197 -6.764 1.00 87.19 94 LYS A N 1
ATOM 754 C CA . LYS A 1 94 ? -10.094 9.819 -6.291 1.00 87.19 94 LYS A CA 1
ATOM 755 C C . LYS A 1 94 ? -10.594 8.820 -7.335 1.00 87.19 94 LYS A C 1
ATOM 757 O O . LYS A 1 94 ? -9.910 7.836 -7.615 1.00 87.19 94 LYS A O 1
ATOM 762 N N . LYS A 1 95 ? -11.751 9.097 -7.952 1.00 87.31 95 LYS A N 1
ATOM 763 C CA . LYS A 1 95 ? -12.317 8.267 -9.029 1.00 87.31 95 LYS A CA 1
ATOM 764 C C . LYS A 1 95 ? -11.430 8.242 -10.270 1.00 87.31 95 LYS A C 1
ATOM 766 O O . LYS A 1 95 ? -11.278 7.182 -10.871 1.00 87.31 95 LYS A O 1
ATOM 771 N N . GLU A 1 96 ? -10.835 9.373 -10.643 1.00 89.06 96 GLU A N 1
ATOM 772 C CA . GLU A 1 96 ? -9.910 9.442 -11.779 1.00 89.06 96 GLU A CA 1
ATOM 773 C C . GLU A 1 96 ? -8.618 8.652 -11.536 1.00 89.06 96 GLU A C 1
ATOM 775 O O . GLU A 1 96 ? -8.133 7.986 -12.450 1.00 89.06 96 GLU A O 1
ATOM 780 N N . LEU A 1 97 ? -8.072 8.677 -10.315 1.00 87.75 97 LEU A N 1
ATOM 781 C CA . LEU A 1 97 ? -6.840 7.949 -9.995 1.00 87.75 97 LEU A CA 1
ATOM 782 C C . LEU A 1 97 ? -7.021 6.426 -9.936 1.00 87.75 97 LEU A C 1
ATOM 784 O O . LEU A 1 97 ? -6.035 5.709 -10.099 1.00 87.75 97 LEU A O 1
ATOM 788 N N . LYS A 1 98 ? -8.250 5.933 -9.706 1.00 87.31 98 LYS A N 1
ATOM 789 C CA . LYS A 1 98 ? -8.571 4.498 -9.569 1.00 87.31 98 LYS A CA 1
ATOM 790 C C . LYS A 1 98 ? -7.637 3.759 -8.591 1.00 87.31 98 LYS A C 1
ATOM 792 O O . LYS A 1 98 ? -7.210 2.636 -8.854 1.00 87.31 98 LYS A O 1
ATOM 797 N N . LEU A 1 99 ? -7.277 4.403 -7.481 1.00 89.69 99 LEU A N 1
ATOM 798 C CA . LEU A 1 99 ? -6.401 3.795 -6.480 1.00 89.69 99 LEU A CA 1
ATOM 799 C C . LEU A 1 99 ? -7.176 2.799 -5.610 1.00 89.69 99 LEU A C 1
ATOM 801 O O . LEU A 1 99 ? -8.344 3.051 -5.309 1.00 89.69 99 LEU A O 1
ATOM 805 N N . PRO A 1 100 ? -6.518 1.726 -5.141 1.00 91.00 100 PRO A N 1
ATOM 806 C CA . PRO A 1 100 ? -7.006 0.934 -4.021 1.00 91.00 100 PRO A CA 1
ATOM 807 C C . PRO A 1 100 ? -7.431 1.807 -2.846 1.00 91.00 100 PRO A C 1
ATOM 809 O O . PRO A 1 100 ? -6.759 2.796 -2.527 1.00 91.00 100 PRO A O 1
ATOM 812 N N . GLN A 1 101 ? -8.502 1.413 -2.158 1.00 92.38 101 GLN A N 1
ATOM 813 C CA . GLN A 1 101 ? -8.865 2.083 -0.916 1.00 92.38 101 GLN A CA 1
ATOM 814 C C . GLN A 1 101 ? -7.740 1.920 0.115 1.00 92.38 101 GLN A C 1
ATOM 816 O O . GLN A 1 101 ? -7.244 0.817 0.345 1.00 92.38 101 GLN A O 1
ATOM 821 N N . PHE A 1 102 ? -7.343 3.034 0.729 1.00 94.69 102 PHE A N 1
ATOM 822 C CA . PHE A 1 102 ? -6.379 3.077 1.823 1.00 94.69 102 PHE A CA 1
ATOM 823 C C . PHE A 1 102 ? -7.123 3.127 3.152 1.00 94.69 102 PHE A C 1
ATOM 825 O O . PHE A 1 102 ? -7.995 3.976 3.333 1.00 94.69 102 PHE A O 1
ATOM 832 N N . PHE A 1 103 ? -6.769 2.224 4.061 1.00 95.44 103 PHE A N 1
ATOM 833 C CA . PHE A 1 103 ? -7.400 2.103 5.377 1.00 95.44 103 PHE A CA 1
ATOM 834 C C . PHE A 1 103 ? -6.474 2.491 6.527 1.00 95.44 103 PHE A C 1
ATOM 836 O O . PHE A 1 103 ? -6.902 2.458 7.673 1.00 95.44 103 PHE A O 1
ATOM 843 N N . GLY A 1 104 ? -5.213 2.818 6.241 1.00 95.19 104 GLY A N 1
ATOM 844 C CA . GLY A 1 104 ? -4.270 3.283 7.248 1.00 95.19 104 GLY A CA 1
ATOM 845 C C . GLY A 1 104 ? -2.854 2.798 7.026 1.00 95.19 104 GLY A C 1
ATOM 846 O O . GLY A 1 104 ? -2.567 1.913 6.221 1.00 95.19 104 GLY A O 1
ATOM 847 N N . GLY A 1 105 ? -1.924 3.409 7.746 1.00 94.94 105 GLY A N 1
ATOM 848 C CA . GLY A 1 105 ? -0.525 3.037 7.649 1.00 94.94 105 GLY A CA 1
ATOM 849 C C . GLY A 1 105 ? 0.345 3.767 8.653 1.00 94.94 105 GLY A C 1
ATOM 850 O O . GLY A 1 105 ? 0.020 4.864 9.108 1.00 94.94 105 GLY A O 1
ATOM 851 N N . ARG A 1 106 ? 1.478 3.150 8.963 1.00 94.88 106 ARG A N 1
ATOM 852 C CA . ARG A 1 106 ? 2.513 3.631 9.870 1.00 94.88 106 ARG A CA 1
ATOM 853 C C . ARG A 1 106 ? 3.831 3.717 9.117 1.00 94.88 106 ARG A C 1
ATOM 855 O O . ARG A 1 106 ? 4.210 2.779 8.415 1.00 94.88 106 ARG A O 1
ATOM 862 N N . HIS A 1 107 ? 4.528 4.833 9.281 1.00 94.12 107 HIS A N 1
ATOM 863 C CA . HIS A 1 107 ? 5.883 5.010 8.770 1.00 94.12 107 HIS A CA 1
ATOM 864 C C . HIS A 1 107 ? 6.863 4.047 9.448 1.00 94.12 107 HIS A C 1
ATOM 866 O O . HIS A 1 107 ? 6.748 3.787 10.646 1.00 94.12 107 HIS A O 1
ATOM 872 N N . CYS A 1 108 ? 7.859 3.575 8.700 1.00 89.81 108 CYS A N 1
ATOM 873 C CA . CYS A 1 108 ? 9.069 3.024 9.290 1.00 89.81 108 CYS A CA 1
ATOM 874 C C . CYS A 1 108 ? 9.783 4.122 10.085 1.00 89.81 108 CYS A C 1
ATOM 876 O O . CYS A 1 108 ? 9.903 5.260 9.613 1.00 89.81 108 CYS A O 1
ATOM 878 N N . ASN A 1 109 ? 10.282 3.775 11.268 1.00 83.06 109 ASN A N 1
ATOM 879 C CA . ASN A 1 109 ? 11.057 4.685 12.106 1.00 83.06 109 ASN A CA 1
ATOM 880 C C . ASN A 1 109 ? 12.184 3.922 12.805 1.00 83.06 109 ASN A C 1
ATOM 882 O O . ASN A 1 109 ? 12.052 3.664 13.999 1.00 83.06 109 ASN A O 1
ATOM 886 N N . GLY A 1 110 ? 13.219 3.522 12.046 1.00 70.38 110 GLY A N 1
ATOM 887 C CA . GLY A 1 110 ? 14.491 2.905 12.479 1.00 70.38 110 GLY A CA 1
ATOM 888 C C . GLY A 1 110 ? 14.382 1.594 13.272 1.00 70.38 110 GLY A C 1
ATOM 889 O O . GLY A 1 110 ? 14.901 0.549 12.884 1.00 70.38 110 GLY A O 1
ATOM 890 N N . ASP A 1 111 ? 13.668 1.653 14.387 1.00 74.19 111 ASP A N 1
ATOM 891 C CA . ASP A 1 111 ? 13.396 0.579 15.331 1.00 74.19 111 ASP A CA 1
ATOM 892 C C . ASP A 1 111 ? 11.997 -0.026 15.181 1.00 74.19 111 ASP A C 1
ATOM 894 O O . ASP A 1 111 ? 11.722 -1.080 15.755 1.00 74.19 111 ASP A O 1
ATOM 898 N N . LYS A 1 112 ? 11.102 0.621 14.421 1.00 83.06 112 LYS A N 1
ATOM 899 C CA . LYS A 1 112 ? 9.739 0.133 14.168 1.00 83.06 112 LYS A CA 1
ATOM 900 C C . LYS A 1 112 ? 9.494 -0.145 12.692 1.00 83.06 112 LYS A C 1
ATOM 902 O O . LYS A 1 112 ? 9.818 0.678 11.836 1.00 83.06 112 LYS A O 1
ATOM 907 N N . GLU A 1 113 ? 8.850 -1.280 12.439 1.00 88.81 113 GLU A N 1
ATOM 908 C CA . GLU A 1 113 ? 8.356 -1.669 11.121 1.00 88.81 113 GLU A CA 1
ATOM 909 C C . GLU A 1 113 ? 7.286 -0.701 10.603 1.00 88.81 113 GLU A C 1
ATOM 911 O O . GLU A 1 113 ? 6.454 -0.172 11.358 1.00 88.81 113 GLU A O 1
ATOM 916 N N . GLY A 1 114 ? 7.305 -0.504 9.290 1.00 92.25 114 GLY A N 1
ATOM 917 C CA . GLY A 1 114 ? 6.265 0.207 8.572 1.00 92.25 114 GLY A CA 1
ATOM 918 C C . GLY A 1 114 ? 5.076 -0.704 8.292 1.00 92.25 114 GLY A C 1
ATOM 919 O O . GLY A 1 114 ? 5.252 -1.866 7.934 1.00 92.25 114 GLY A O 1
ATOM 920 N N . ILE A 1 115 ? 3.864 -0.165 8.420 1.00 94.62 115 ILE A N 1
ATOM 921 C CA . ILE A 1 115 ? 2.610 -0.867 8.109 1.00 94.62 115 ILE A CA 1
ATOM 922 C C . ILE A 1 115 ? 1.856 -0.073 7.044 1.00 94.62 115 ILE A C 1
ATOM 924 O O . ILE A 1 115 ? 1.836 1.155 7.085 1.00 94.62 115 ILE A O 1
ATOM 928 N N . PHE A 1 116 ? 1.236 -0.756 6.093 1.00 95.38 116 PHE A N 1
ATOM 929 C CA . PHE A 1 116 ? 0.371 -0.156 5.083 1.00 95.38 116 PHE A CA 1
ATOM 930 C C . PHE A 1 116 ? -0.837 -1.070 4.844 1.00 95.38 116 PHE A C 1
ATOM 932 O O . PHE A 1 116 ? -0.657 -2.252 4.558 1.00 95.38 116 PHE A O 1
ATOM 939 N N . ILE A 1 117 ? -2.050 -0.539 5.004 1.00 96.69 117 ILE A N 1
ATOM 940 C CA . ILE A 1 117 ? -3.315 -1.283 4.970 1.00 96.69 117 ILE A CA 1
ATOM 941 C C . ILE A 1 117 ? -4.171 -0.770 3.809 1.00 96.69 117 ILE A C 1
ATOM 943 O O . ILE A 1 117 ? -4.470 0.424 3.716 1.00 96.69 117 ILE A O 1
ATOM 947 N N . MET A 1 118 ? -4.578 -1.679 2.926 1.00 95.75 118 MET A N 1
ATOM 948 C CA . MET A 1 118 ? -5.315 -1.363 1.701 1.00 95.75 118 MET A CA 1
ATOM 949 C C . MET A 1 118 ? -6.391 -2.406 1.367 1.00 95.75 118 MET A C 1
ATOM 951 O O . MET A 1 118 ? -6.449 -3.472 1.979 1.00 95.75 118 MET A O 1
ATOM 955 N N . GLU A 1 119 ? -7.234 -2.085 0.385 1.00 95.31 119 GLU A N 1
ATOM 956 C CA . GLU A 1 119 ? -8.265 -2.977 -0.163 1.00 95.31 119 GLU A CA 1
ATOM 957 C C . GLU A 1 119 ? -7.694 -4.330 -0.615 1.00 95.31 119 GLU A C 1
ATOM 959 O O . GLU A 1 119 ? -6.641 -4.405 -1.256 1.00 95.31 119 GLU A O 1
ATOM 964 N N . ASP A 1 120 ? -8.424 -5.404 -0.300 1.00 93.44 120 ASP A N 1
ATOM 965 C CA . ASP A 1 120 ? -8.095 -6.758 -0.733 1.00 93.44 120 ASP A CA 1
ATOM 966 C C . ASP A 1 120 ? -8.549 -7.047 -2.177 1.00 93.44 120 ASP A C 1
ATOM 968 O O . ASP A 1 120 ? -9.739 -7.084 -2.493 1.00 93.44 120 ASP A O 1
ATOM 972 N N . PHE A 1 121 ? -7.575 -7.335 -3.048 1.00 89.06 121 PHE A N 1
ATOM 973 C CA . PHE A 1 121 ? -7.785 -7.780 -4.432 1.00 89.06 121 PHE A CA 1
ATOM 974 C C . PHE A 1 121 ? -7.437 -9.259 -4.668 1.00 89.06 121 PHE A C 1
ATOM 976 O O . PHE A 1 121 ? -7.480 -9.717 -5.810 1.00 89.06 121 PHE A O 1
ATOM 983 N N . THR A 1 122 ? -7.096 -10.029 -3.630 1.00 82.56 122 THR A N 1
ATOM 984 C CA . THR A 1 122 ? -6.601 -11.415 -3.763 1.00 82.56 122 THR A CA 1
ATOM 985 C C . THR A 1 122 ? -7.556 -12.339 -4.519 1.00 82.56 122 THR A C 1
ATOM 987 O O . THR A 1 122 ? -7.097 -13.183 -5.279 1.00 82.56 122 THR A O 1
ATOM 990 N N . GLY A 1 123 ? -8.872 -12.153 -4.375 1.00 76.88 123 GLY A N 1
ATOM 991 C CA . GLY A 1 123 ? -9.890 -12.925 -5.099 1.00 76.88 123 GLY A CA 1
ATOM 992 C C . GLY A 1 123 ? -10.267 -12.381 -6.483 1.00 76.88 123 GLY A C 1
ATOM 993 O O . GLY A 1 123 ? -11.107 -12.975 -7.151 1.00 76.88 123 GLY A O 1
ATOM 994 N N . ARG A 1 124 ? -9.704 -11.239 -6.909 1.00 75.38 124 ARG A N 1
ATOM 995 C CA . ARG A 1 124 ? -10.067 -10.559 -8.169 1.00 75.38 124 ARG A CA 1
ATOM 996 C C . ARG A 1 124 ? -9.060 -10.778 -9.300 1.00 75.38 124 ARG A C 1
ATOM 998 O O . ARG A 1 124 ? -9.374 -10.470 -10.446 1.00 75.38 124 ARG A O 1
ATOM 1005 N N . MET A 1 125 ? -7.864 -11.298 -9.013 1.00 63.31 125 MET A N 1
ATOM 1006 C CA . MET A 1 125 ? -6.916 -11.675 -10.064 1.00 63.31 125 MET A CA 1
ATOM 1007 C C . MET A 1 125 ? -7.299 -13.040 -10.628 1.00 63.31 125 MET A C 1
ATOM 1009 O O . MET A 1 125 ? -7.109 -14.066 -9.986 1.00 63.31 125 MET A O 1
ATOM 1013 N N . VAL A 1 126 ? -7.893 -13.023 -11.823 1.00 54.19 126 VAL A N 1
ATOM 1014 C CA . VAL A 1 126 ? -8.511 -14.206 -12.436 1.00 54.19 126 VAL A CA 1
ATOM 1015 C C . VAL A 1 126 ? -7.471 -15.147 -13.057 1.00 54.19 126 VAL A C 1
ATOM 1017 O O . VAL A 1 126 ? -7.756 -16.328 -13.173 1.00 54.19 126 VAL A O 1
ATOM 1020 N N . ASN A 1 127 ? -6.269 -14.670 -13.405 1.00 53.84 127 ASN A N 1
ATOM 1021 C CA . ASN A 1 127 ? -5.187 -15.485 -13.969 1.00 53.84 127 ASN A CA 1
ATOM 1022 C C . ASN A 1 127 ? -3.813 -14.881 -13.641 1.00 53.84 127 ASN A C 1
ATOM 1024 O O . ASN A 1 127 ? -3.692 -13.662 -13.482 1.00 53.84 127 ASN A O 1
ATOM 1028 N N . ASP A 1 128 ? -2.776 -15.721 -13.594 1.00 60.38 128 ASP A N 1
ATOM 1029 C CA . ASP A 1 128 ? -1.396 -15.247 -13.698 1.00 60.38 128 ASP A CA 1
ATOM 1030 C C . ASP A 1 128 ? -1.243 -14.453 -15.005 1.00 60.38 128 ASP A C 1
ATOM 1032 O O . ASP A 1 128 ? -1.752 -14.856 -16.052 1.00 60.38 128 ASP A O 1
ATOM 1036 N N . ILE A 1 129 ? -0.585 -13.292 -14.938 1.00 62.16 129 ILE A N 1
ATOM 1037 C CA . ILE A 1 129 ? -0.306 -12.473 -16.122 1.00 62.16 129 ILE A CA 1
ATOM 1038 C C . ILE A 1 129 ? 0.509 -13.335 -17.088 1.00 62.16 129 ILE A C 1
ATOM 1040 O O . ILE A 1 129 ? 1.634 -13.723 -16.768 1.00 62.16 129 ILE A O 1
ATOM 1044 N N . ASP A 1 130 ? -0.048 -13.628 -18.261 1.00 63.59 130 ASP A N 1
ATOM 1045 C CA . ASP A 1 130 ? 0.705 -14.266 -19.331 1.00 63.59 130 ASP A CA 1
ATOM 1046 C C . ASP A 1 130 ? 1.663 -13.236 -19.938 1.00 63.59 130 ASP A C 1
ATOM 1048 O O . ASP A 1 130 ? 1.322 -12.480 -20.851 1.00 63.59 130 ASP A O 1
ATOM 1052 N N . TRP A 1 131 ? 2.882 -13.220 -19.399 1.00 62.72 131 TRP A N 1
ATOM 1053 C CA . TRP A 1 131 ? 3.974 -12.348 -19.825 1.00 62.72 131 TRP A CA 1
ATOM 1054 C C . TRP A 1 131 ? 4.387 -12.565 -21.287 1.00 62.72 131 TRP A C 1
ATOM 1056 O O . TRP A 1 131 ? 5.064 -11.704 -21.846 1.00 62.72 131 TRP A O 1
ATOM 1066 N N . LEU A 1 132 ? 3.981 -13.675 -21.917 1.00 66.06 132 LEU A N 1
ATOM 1067 C CA . LEU A 1 132 ? 4.260 -13.970 -23.323 1.00 66.06 132 LEU A CA 1
ATOM 1068 C C . LEU A 1 132 ? 3.200 -13.388 -24.266 1.00 66.06 132 LEU A C 1
ATOM 1070 O O . LEU A 1 132 ? 3.501 -13.111 -25.425 1.00 66.06 132 LEU A O 1
ATOM 1074 N N . SER A 1 133 ? 1.977 -13.165 -23.783 1.00 68.19 133 SER A N 1
ATOM 1075 C CA . SER A 1 133 ? 0.858 -12.681 -24.606 1.00 68.19 133 SER A CA 1
ATOM 1076 C C . SER A 1 133 ? 0.818 -11.162 -24.828 1.00 68.19 133 SER A C 1
ATOM 1078 O O . SER A 1 133 ? -0.008 -10.670 -25.598 1.00 68.19 133 SER A O 1
ATOM 1080 N N . GLY A 1 134 ? 1.731 -10.407 -24.209 1.00 71.81 134 GLY A N 1
ATOM 1081 C CA . GLY A 1 134 ? 1.679 -8.945 -24.199 1.00 71.81 134 GLY A CA 1
ATOM 1082 C C . GLY A 1 134 ? 0.440 -8.399 -23.471 1.00 71.81 134 GLY A C 1
ATOM 1083 O O . GLY A 1 134 ? -0.460 -9.128 -23.063 1.00 71.81 134 GLY A O 1
ATOM 1084 N N . PHE A 1 135 ? 0.386 -7.083 -23.269 1.00 81.56 135 PHE A N 1
ATOM 1085 C CA . PHE A 1 135 ? -0.779 -6.451 -22.645 1.00 81.56 135 PHE A CA 1
ATOM 1086 C C . PHE A 1 135 ? -1.862 -6.139 -23.678 1.00 81.56 135 PHE A C 1
ATOM 1088 O O . PHE A 1 135 ? -1.567 -5.736 -24.805 1.00 81.56 135 PHE A O 1
ATOM 1095 N N . SER A 1 136 ? -3.131 -6.256 -23.277 1.00 85.06 136 SER A N 1
ATOM 1096 C CA . SER A 1 136 ? -4.244 -5.822 -24.120 1.00 85.06 136 SER A CA 1
ATOM 1097 C C . SER A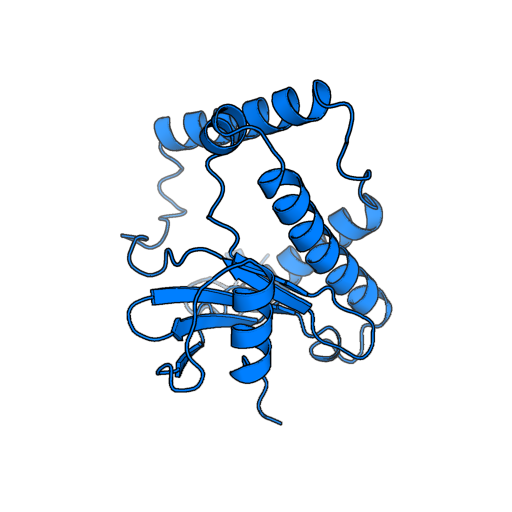 1 136 ? -4.181 -4.311 -24.372 1.00 85.06 136 SER A C 1
ATOM 1099 O O . SER A 1 136 ? -3.747 -3.531 -23.520 1.00 85.06 136 SER A O 1
ATOM 1101 N N . VAL A 1 137 ? -4.656 -3.872 -25.542 1.00 88.56 137 VAL A N 1
ATOM 1102 C CA . VAL A 1 137 ? -4.719 -2.441 -25.895 1.00 88.56 137 VAL A CA 1
ATOM 1103 C C . VAL A 1 137 ? -5.523 -1.648 -24.863 1.00 88.56 137 VAL A C 1
ATOM 1105 O O . VAL A 1 137 ? -5.183 -0.504 -24.561 1.00 88.56 137 VAL A O 1
ATOM 1108 N N . ASP A 1 138 ? -6.572 -2.248 -24.303 1.00 88.31 138 ASP A N 1
ATOM 1109 C CA . ASP A 1 138 ? -7.397 -1.601 -23.288 1.00 88.31 138 ASP A CA 1
ATOM 1110 C C . ASP A 1 138 ? -6.633 -1.408 -21.979 1.00 88.31 138 ASP A C 1
ATOM 1112 O O . ASP A 1 138 ? -6.634 -0.295 -21.457 1.00 88.31 138 ASP A O 1
ATOM 1116 N N . LEU A 1 139 ? -5.880 -2.412 -21.517 1.00 85.81 139 LEU A N 1
ATOM 1117 C CA . LEU A 1 139 ? -5.016 -2.269 -20.344 1.00 85.81 139 LEU A CA 1
ATOM 1118 C C . LEU A 1 139 ? -3.951 -1.183 -20.559 1.00 85.81 139 LEU A C 1
ATOM 1120 O O . LEU A 1 139 ? -3.731 -0.351 -19.682 1.00 85.81 139 LEU A O 1
ATOM 1124 N N . VAL A 1 140 ? -3.333 -1.124 -21.745 1.00 88.75 140 VAL A N 1
ATOM 1125 C CA . VAL A 1 140 ? -2.367 -0.062 -22.082 1.00 88.75 140 VAL A CA 1
ATOM 1126 C C . VAL A 1 140 ? -3.024 1.320 -22.017 1.00 88.75 140 VAL A C 1
ATOM 1128 O O . VAL A 1 140 ? -2.466 2.245 -21.423 1.00 88.75 140 VAL A O 1
ATOM 1131 N N . LYS A 1 141 ? -4.228 1.479 -22.582 1.00 91.06 141 LYS A N 1
ATOM 1132 C CA . LYS A 1 141 ? -4.988 2.737 -22.496 1.00 91.06 141 LYS A CA 1
ATOM 1133 C C . LYS A 1 141 ? -5.331 3.097 -21.053 1.00 91.06 141 LYS A C 1
ATOM 1135 O O . LYS A 1 141 ? -5.294 4.277 -20.711 1.00 91.06 141 LYS A O 1
ATOM 1140 N N . GLU A 1 142 ? -5.675 2.121 -20.218 1.00 89.19 142 GLU A N 1
ATOM 1141 C CA . GLU A 1 142 ? -5.953 2.353 -18.800 1.00 89.19 142 GLU A CA 1
ATOM 1142 C C . GLU A 1 142 ? -4.711 2.815 -18.039 1.00 89.19 142 GLU A C 1
ATOM 1144 O O . GLU A 1 142 ? -4.791 3.824 -17.342 1.00 89.19 142 GLU A O 1
ATOM 1149 N N . ILE A 1 143 ? -3.557 2.175 -18.249 1.00 89.06 143 ILE A N 1
ATOM 1150 C CA . ILE A 1 143 ? -2.280 2.600 -17.656 1.00 89.06 143 ILE A CA 1
ATOM 1151 C C . ILE A 1 143 ? -1.953 4.042 -18.063 1.00 89.06 143 ILE A C 1
ATOM 1153 O O . ILE A 1 143 ? -1.649 4.873 -17.206 1.00 89.06 143 ILE A O 1
ATOM 1157 N N . LEU A 1 144 ? -2.060 4.371 -19.357 1.00 91.38 144 LEU A N 1
ATOM 1158 C CA . LEU A 1 144 ? -1.805 5.728 -19.851 1.00 91.38 144 LEU A CA 1
ATOM 1159 C C . LEU A 1 144 ? -2.748 6.755 -19.214 1.00 91.38 144 LEU A C 1
ATOM 1161 O O . LEU 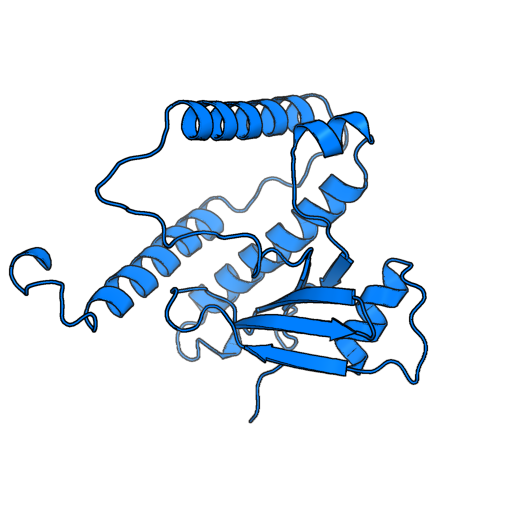A 1 144 ? -2.297 7.821 -18.797 1.00 91.38 144 LEU A O 1
ATOM 1165 N N . ARG A 1 145 ? -4.041 6.432 -19.095 1.00 92.06 145 ARG A N 1
ATOM 1166 C CA . ARG A 1 145 ? -5.016 7.297 -18.417 1.00 92.06 145 ARG A CA 1
ATOM 1167 C C . ARG A 1 145 ? -4.653 7.505 -16.952 1.00 92.06 145 ARG A C 1
ATOM 1169 O O . ARG A 1 145 ? -4.632 8.649 -16.524 1.00 92.06 145 ARG A O 1
ATOM 1176 N N . SER A 1 146 ? -4.297 6.453 -16.215 1.00 90.06 146 SER A N 1
ATOM 1177 C CA . SER A 1 146 ? -3.881 6.572 -14.812 1.00 90.06 146 SER A CA 1
ATOM 1178 C C . SER A 1 146 ? -2.655 7.476 -14.642 1.00 90.06 146 SER A C 1
ATOM 1180 O O . SER A 1 146 ? -2.632 8.311 -13.737 1.00 90.06 146 SER A O 1
ATOM 1182 N N . VAL A 1 147 ? -1.659 7.371 -15.533 1.00 91.31 147 VAL A N 1
ATOM 1183 C CA . VAL A 1 147 ? -0.474 8.248 -15.516 1.00 91.31 147 VAL A CA 1
ATOM 1184 C C . VAL A 1 147 ? -0.859 9.705 -15.774 1.00 91.31 147 VAL A C 1
ATOM 1186 O O . VAL A 1 147 ? -0.446 10.587 -15.018 1.00 91.31 147 VAL A O 1
ATOM 1189 N N . VAL A 1 148 ? -1.661 9.963 -16.811 1.00 92.62 148 VAL A N 1
ATOM 1190 C CA . VAL A 1 148 ? -2.103 11.321 -17.161 1.00 92.62 148 VAL A CA 1
ATOM 1191 C C . VAL A 1 148 ? -2.9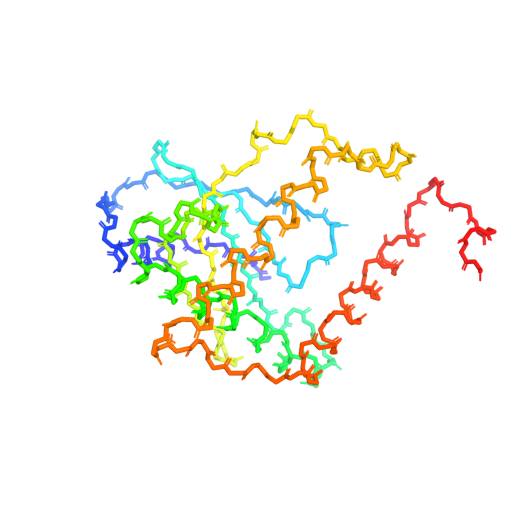49 11.919 -16.039 1.00 92.62 148 VAL A C 1
ATOM 1193 O O . VAL A 1 148 ? -2.653 13.024 -15.597 1.00 92.62 148 VAL A O 1
ATOM 1196 N N . SER A 1 149 ? -3.935 11.184 -15.518 1.00 92.44 149 SER A N 1
ATOM 1197 C CA . SER A 1 149 ? -4.779 11.626 -14.402 1.00 92.44 149 SER A CA 1
ATOM 1198 C C . SER A 1 149 ? -3.943 11.993 -13.180 1.00 92.44 149 SER A C 1
ATOM 1200 O O . SER A 1 149 ? -4.107 13.084 -12.635 1.00 92.44 149 SER A O 1
ATOM 1202 N N . TYR A 1 150 ? -2.979 11.147 -12.795 1.00 91.62 150 TYR A N 1
ATOM 1203 C CA . TYR A 1 150 ? -2.058 11.470 -11.705 1.00 91.62 150 TYR A CA 1
ATOM 1204 C C . TYR A 1 150 ? -1.296 12.773 -11.952 1.00 91.62 150 TYR A C 1
ATOM 1206 O O . TYR A 1 150 ? -1.270 13.643 -11.081 1.00 91.62 150 TYR A O 1
ATOM 1214 N N . GLN A 1 151 ? -0.698 12.933 -13.133 1.00 91.00 151 GLN A N 1
ATOM 1215 C CA . GLN A 1 151 ? 0.073 14.130 -13.460 1.00 91.00 151 GLN A CA 1
ATOM 1216 C C . GLN A 1 151 ? -0.804 15.386 -13.477 1.00 91.00 151 GLN A C 1
ATOM 1218 O O . GLN A 1 151 ? -0.425 16.399 -12.892 1.00 91.00 151 GLN A O 1
ATOM 1223 N N . SER A 1 152 ? -1.987 15.323 -14.087 1.00 92.06 152 SER A N 1
ATOM 1224 C CA . SER A 1 152 ? -2.936 16.435 -14.144 1.00 92.06 152 SER A CA 1
ATOM 1225 C C . SER A 1 152 ? -3.405 16.861 -12.752 1.00 92.06 152 SER A C 1
ATOM 1227 O O . SER A 1 152 ? -3.384 18.053 -12.440 1.00 92.06 152 SER A O 1
ATOM 1229 N N . ILE A 1 153 ? -3.768 15.904 -11.891 1.00 91.31 153 ILE A N 1
ATOM 1230 C CA . ILE A 1 153 ? -4.167 16.169 -10.501 1.00 91.31 153 ILE A CA 1
ATOM 1231 C C . ILE A 1 153 ? -2.989 16.742 -9.706 1.00 91.31 153 ILE A C 1
ATOM 1233 O O . ILE A 1 153 ? -3.131 17.739 -9.007 1.00 91.31 153 ILE A O 1
ATOM 1237 N N . TYR A 1 154 ? -1.796 16.170 -9.834 1.00 89.38 154 TYR A N 1
ATOM 1238 C CA . TYR A 1 154 ? -0.622 16.665 -9.118 1.00 89.38 154 TYR A CA 1
ATOM 1239 C C . TYR A 1 154 ? -0.231 18.097 -9.528 1.00 89.38 154 TYR A C 1
ATOM 1241 O O . TYR A 1 154 ? 0.159 18.904 -8.683 1.00 89.38 154 TYR A O 1
ATOM 1249 N N . LEU A 1 155 ? -0.325 18.430 -10.820 1.00 89.38 155 LEU A N 1
ATOM 1250 C CA . LEU A 1 155 ? 0.064 19.744 -11.338 1.00 89.38 155 LEU A CA 1
ATOM 1251 C C . LEU A 1 155 ? -0.901 20.860 -10.932 1.00 89.38 155 LEU A C 1
ATOM 1253 O O . LEU A 1 155 ? -0.449 21.988 -10.738 1.00 89.38 155 LEU A O 1
ATOM 1257 N N . ARG A 1 156 ? -2.195 20.550 -10.798 1.00 89.38 156 ARG A N 1
ATOM 1258 C CA . ARG A 1 156 ? -3.238 21.538 -10.486 1.00 89.38 156 ARG A CA 1
ATOM 1259 C C . ARG A 1 156 ? -3.414 21.820 -8.989 1.00 89.38 156 ARG A C 1
ATOM 1261 O O . ARG A 1 156 ? -4.078 22.788 -8.646 1.00 89.38 156 ARG A O 1
ATOM 1268 N N . LEU A 1 157 ? -2.894 20.965 -8.107 1.00 87.81 157 LEU A N 1
ATOM 1269 C CA . LEU A 1 157 ? -3.060 21.112 -6.659 1.00 87.81 157 LEU A CA 1
ATOM 1270 C C . LEU A 1 157 ? -1.985 22.011 -6.046 1.00 87.81 157 LEU A C 1
ATOM 1272 O O . LEU A 1 157 ? -0.794 21.872 -6.340 1.00 87.81 157 LEU A O 1
ATOM 1276 N N . ASP A 1 158 ? -2.410 22.862 -5.112 1.00 82.56 158 ASP A N 1
ATOM 1277 C CA . ASP A 1 158 ? -1.510 23.712 -4.324 1.00 82.56 158 ASP A CA 1
ATOM 1278 C C . ASP A 1 158 ? -0.695 22.887 -3.319 1.00 82.56 158 ASP A C 1
ATOM 1280 O O . ASP A 1 158 ? 0.511 23.082 -3.156 1.00 82.56 158 ASP A O 1
ATOM 1284 N N . SER A 1 159 ? -1.338 21.907 -2.671 1.00 83.06 159 SER A N 1
ATOM 1285 C CA . SER A 1 159 ? -0.666 20.962 -1.776 1.00 83.06 159 SER A CA 1
ATOM 1286 C C . SER A 1 159 ? -0.104 19.784 -2.567 1.00 83.06 159 SER A C 1
ATOM 1288 O O . SER A 1 159 ? -0.815 18.847 -2.945 1.00 83.06 159 SER A O 1
ATOM 1290 N N . LYS A 1 160 ? 1.204 19.836 -2.818 1.00 82.75 160 LYS A N 1
ATOM 1291 C CA . LYS A 1 160 ? 1.930 18.801 -3.556 1.00 82.75 160 LYS A CA 1
ATOM 1292 C C . LYS A 1 160 ? 2.538 17.779 -2.605 1.00 82.75 160 LYS A C 1
ATOM 1294 O O . LYS A 1 160 ? 3.076 18.130 -1.556 1.00 82.75 160 LYS A O 1
ATOM 1299 N N . LEU A 1 161 ? 2.514 16.510 -3.012 1.00 81.50 161 LEU A N 1
ATOM 1300 C CA . LEU A 1 161 ? 3.359 15.492 -2.393 1.00 81.50 161 LEU A CA 1
ATOM 1301 C C . LEU A 1 161 ? 4.828 15.931 -2.537 1.00 81.50 161 LEU A C 1
ATOM 1303 O O . LEU A 1 161 ? 5.244 16.232 -3.659 1.00 81.50 161 LEU A O 1
ATOM 1307 N N . PRO A 1 162 ? 5.632 15.955 -1.459 1.00 77.38 162 PRO A N 1
ATOM 1308 C CA . PRO A 1 162 ? 7.030 16.344 -1.554 1.00 77.38 162 PRO A CA 1
ATOM 1309 C C . PRO A 1 162 ? 7.777 15.554 -2.632 1.00 77.38 162 PRO A C 1
ATOM 1311 O O . PRO A 1 162 ? 7.611 14.330 -2.782 1.00 77.38 162 PRO A O 1
ATOM 1314 N N . ALA A 1 163 ? 8.616 16.270 -3.385 1.00 71.81 163 ALA A N 1
ATOM 1315 C CA . ALA A 1 163 ? 9.486 15.658 -4.374 1.00 71.81 163 ALA A CA 1
ATOM 1316 C C . ALA A 1 163 ? 10.300 14.547 -3.700 1.00 71.81 163 ALA A C 1
ATOM 1318 O O . ALA A 1 163 ? 10.865 14.729 -2.623 1.00 71.81 163 ALA A O 1
ATOM 1319 N N . GLY A 1 164 ? 10.288 13.363 -4.307 1.00 67.50 164 GLY A N 1
ATOM 1320 C CA . GLY A 1 164 ? 11.018 12.228 -3.764 1.00 67.50 164 GLY A CA 1
ATOM 1321 C C . GLY A 1 164 ? 12.513 12.398 -3.938 1.00 67.50 164 GLY A C 1
ATOM 1322 O O . GLY A 1 164 ? 12.965 13.028 -4.895 1.00 67.50 164 GLY A O 1
ATOM 1323 N N . ASP A 1 165 ? 13.273 11.770 -3.048 1.00 74.31 165 ASP A N 1
ATOM 1324 C CA . ASP A 1 165 ? 14.691 11.519 -3.265 1.00 74.31 165 ASP A CA 1
ATOM 1325 C C . ASP A 1 165 ? 14.829 10.587 -4.480 1.00 74.31 165 ASP A C 1
ATOM 1327 O O . ASP A 1 165 ? 14.679 9.368 -4.383 1.00 74.31 165 ASP A O 1
ATOM 1331 N N . LYS A 1 166 ? 15.043 11.187 -5.660 1.00 75.94 166 LYS A N 1
ATOM 1332 C CA . LYS A 1 166 ? 15.119 10.469 -6.940 1.00 75.94 166 LYS A CA 1
ATOM 1333 C C . LYS A 1 166 ? 16.197 9.386 -6.912 1.00 75.94 166 LYS A C 1
ATOM 1335 O O . LYS A 1 166 ? 16.005 8.335 -7.515 1.00 75.94 166 LYS A O 1
ATOM 1340 N N . LYS A 1 167 ? 17.303 9.630 -6.198 1.00 74.56 167 LYS A N 1
ATOM 1341 C CA . LYS A 1 167 ? 18.404 8.674 -6.061 1.00 74.56 167 LYS A CA 1
ATOM 1342 C C . LYS A 1 167 ? 17.960 7.471 -5.234 1.00 74.56 167 LYS A C 1
ATOM 1344 O O . LYS A 1 167 ? 18.172 6.347 -5.672 1.00 74.56 167 LYS A O 1
ATOM 1349 N N . ALA A 1 168 ? 17.295 7.701 -4.100 1.00 71.44 168 ALA A N 1
ATOM 1350 C CA . ALA A 1 168 ? 16.760 6.619 -3.272 1.00 71.44 168 ALA A CA 1
ATOM 1351 C C . ALA A 1 168 ? 15.700 5.789 -4.014 1.00 71.44 168 ALA A C 1
ATOM 1353 O O . ALA A 1 168 ? 15.754 4.566 -3.981 1.00 71.44 168 ALA A O 1
ATOM 1354 N N . ILE A 1 169 ? 14.779 6.436 -4.737 1.00 73.12 169 ILE A N 1
ATOM 1355 C CA . ILE A 1 169 ? 13.747 5.738 -5.522 1.00 73.12 169 ILE A CA 1
ATOM 1356 C C . ILE A 1 169 ? 14.388 4.877 -6.614 1.00 73.12 169 ILE A C 1
ATOM 1358 O O . ILE A 1 169 ? 14.064 3.700 -6.734 1.00 73.12 169 ILE A O 1
ATOM 1362 N N . ASN A 1 170 ? 15.321 5.441 -7.385 1.00 74.50 170 ASN A N 1
ATOM 1363 C CA . ASN A 1 170 ? 16.022 4.692 -8.424 1.00 74.50 170 ASN A CA 1
ATOM 1364 C C . ASN A 1 170 ? 16.813 3.514 -7.838 1.00 74.50 170 ASN A C 1
ATOM 1366 O O . ASN A 1 170 ? 16.771 2.416 -8.379 1.00 74.50 170 ASN A O 1
ATOM 1370 N N . HIS A 1 171 ? 17.488 3.725 -6.704 1.00 77.06 171 HIS A N 1
ATOM 1371 C CA . HIS A 1 171 ? 18.213 2.666 -6.011 1.00 77.06 171 HIS A CA 1
ATOM 1372 C C . HIS A 1 171 ? 17.284 1.530 -5.569 1.00 77.06 171 HIS A C 1
ATOM 1374 O O . HIS A 1 171 ? 17.593 0.370 -5.818 1.00 77.06 171 HIS A O 1
ATOM 1380 N N . ALA A 1 172 ? 16.121 1.855 -4.998 1.00 72.12 172 ALA A N 1
ATOM 1381 C CA . ALA A 1 172 ? 15.123 0.864 -4.608 1.00 72.12 172 ALA A CA 1
ATOM 1382 C C . ALA A 1 172 ? 14.616 0.045 -5.796 1.00 72.12 172 ALA A C 1
ATOM 1384 O O . ALA A 1 172 ? 14.498 -1.170 -5.687 1.00 72.12 172 ALA A O 1
ATOM 1385 N N . PHE A 1 173 ? 14.338 0.698 -6.930 1.00 72.75 173 PHE A N 1
ATOM 1386 C CA . PHE A 1 173 ? 13.912 0.008 -8.147 1.00 72.75 173 PHE A CA 1
ATOM 1387 C C . PHE A 1 173 ? 14.989 -0.948 -8.655 1.00 72.75 173 PHE A C 1
ATOM 1389 O O . PHE A 1 173 ? 14.686 -2.109 -8.930 1.00 72.75 173 PHE A O 1
ATOM 1396 N N . CYS A 1 174 ? 16.243 -0.497 -8.739 1.00 75.62 174 CYS A N 1
ATOM 1397 C CA . CYS A 1 174 ? 17.357 -1.353 -9.142 1.00 75.62 174 CYS A CA 1
ATOM 1398 C C . CYS A 1 174 ? 17.534 -2.534 -8.182 1.00 75.62 174 CYS A C 1
ATOM 1400 O O . CYS A 1 174 ? 17.691 -3.667 -8.628 1.00 75.62 174 CYS A O 1
ATOM 1402 N N . PHE A 1 175 ? 17.463 -2.282 -6.875 1.00 73.00 175 PHE A N 1
ATOM 1403 C CA . PHE A 1 175 ? 17.586 -3.308 -5.846 1.00 73.00 175 PHE A CA 1
ATOM 1404 C C . PHE A 1 175 ? 16.446 -4.330 -5.906 1.00 73.00 175 PHE A C 1
ATOM 1406 O O . PHE A 1 175 ? 16.699 -5.528 -5.928 1.00 73.00 175 PHE A O 1
ATOM 1413 N N . GLN A 1 176 ? 15.195 -3.878 -6.016 1.00 68.62 176 GLN A N 1
ATOM 1414 C CA . GLN A 1 176 ? 14.040 -4.760 -6.163 1.00 68.62 176 GLN A CA 1
ATOM 1415 C C . GLN A 1 176 ? 14.130 -5.590 -7.448 1.00 68.62 176 GLN A C 1
ATOM 1417 O O . GLN A 1 176 ? 13.865 -6.788 -7.418 1.00 68.62 176 GLN A O 1
ATOM 1422 N N . THR A 1 177 ? 14.544 -4.974 -8.558 1.00 68.06 177 THR A N 1
ATOM 1423 C CA . THR A 1 177 ? 14.767 -5.687 -9.823 1.00 68.06 177 THR A CA 1
ATOM 1424 C C . THR A 1 177 ? 15.843 -6.753 -9.651 1.00 68.06 177 THR A C 1
ATOM 1426 O O . THR A 1 177 ? 15.651 -7.883 -10.080 1.00 68.06 177 THR A O 1
ATOM 1429 N N . LYS A 1 178 ? 16.947 -6.425 -8.969 1.00 69.31 178 LYS A N 1
ATOM 1430 C CA . LYS A 1 178 ? 18.009 -7.381 -8.659 1.00 69.31 178 LYS A CA 1
ATOM 1431 C C . LYS A 1 178 ? 17.493 -8.536 -7.798 1.00 69.31 178 LYS A C 1
ATOM 1433 O O . LYS A 1 178 ? 17.659 -9.674 -8.197 1.00 69.31 178 LYS A O 1
ATOM 1438 N N . LEU A 1 179 ? 16.784 -8.266 -6.699 1.00 65.62 179 LEU A N 1
ATOM 1439 C CA . LEU A 1 179 ? 16.175 -9.313 -5.867 1.00 65.62 179 LEU A CA 1
ATOM 1440 C C . LEU A 1 179 ? 15.209 -10.205 -6.657 1.00 65.62 179 LEU A C 1
ATOM 1442 O O . LEU A 1 179 ? 15.147 -11.406 -6.420 1.00 65.62 179 LEU A O 1
ATOM 1446 N N . GLN A 1 180 ? 14.438 -9.628 -7.581 1.00 63.78 180 GLN A N 1
ATOM 1447 C CA . GLN A 1 180 ? 13.524 -10.380 -8.439 1.00 63.78 180 GLN A CA 1
ATOM 1448 C C . GLN A 1 180 ? 14.270 -11.248 -9.454 1.00 63.78 180 GLN A C 1
ATOM 1450 O O . GLN A 1 180 ? 13.875 -12.394 -9.649 1.00 63.78 180 GLN A O 1
ATOM 1455 N N . LEU A 1 181 ? 15.335 -10.732 -10.073 1.00 59.59 181 LEU A N 1
ATOM 1456 C CA . LEU A 1 181 ? 16.194 -11.485 -10.991 1.00 59.59 181 LEU A CA 1
ATOM 1457 C C . LEU A 1 181 ? 16.960 -12.596 -10.263 1.00 59.59 181 LEU A C 1
ATOM 1459 O O . LEU A 1 181 ? 16.966 -13.730 -10.732 1.00 59.59 181 LEU A O 1
ATOM 1463 N N . ASP A 1 182 ? 17.513 -12.309 -9.088 1.00 57.00 182 ASP A N 1
ATOM 1464 C CA . ASP A 1 182 ? 18.199 -13.290 -8.245 1.00 57.00 182 ASP A CA 1
ATOM 1465 C C . ASP A 1 182 ? 17.203 -14.387 -7.801 1.00 57.00 182 ASP A C 1
ATOM 1467 O O . ASP A 1 182 ? 17.493 -15.576 -7.892 1.00 57.00 182 ASP A O 1
ATOM 1471 N N . ALA A 1 183 ? 15.961 -14.024 -7.447 1.00 55.34 183 ALA A N 1
ATOM 1472 C CA . ALA A 1 183 ? 14.886 -14.983 -7.158 1.00 55.34 183 ALA A CA 1
ATOM 1473 C C . ALA A 1 183 ? 14.366 -15.743 -8.400 1.00 55.34 183 ALA A C 1
ATOM 1475 O O . ALA A 1 183 ? 13.652 -16.741 -8.267 1.00 55.34 183 ALA A O 1
ATOM 1476 N N . MET A 1 184 ? 14.683 -15.292 -9.619 1.00 49.78 184 MET A N 1
ATOM 1477 C CA . MET A 1 184 ? 14.412 -16.044 -10.848 1.00 49.78 184 MET A CA 1
ATOM 1478 C C . MET A 1 184 ? 15.447 -17.148 -11.092 1.00 49.78 184 MET A C 1
ATOM 1480 O O . MET A 1 184 ? 15.150 -18.075 -11.850 1.00 49.78 184 MET A O 1
ATOM 1484 N N . GLU A 1 185 ? 16.618 -17.114 -10.445 1.00 47.47 185 GLU A N 1
ATOM 1485 C CA . GLU A 1 185 ? 17.636 -18.157 -10.607 1.00 47.47 185 GLU A CA 1
ATOM 1486 C C . GLU A 1 185 ? 17.162 -19.538 -10.116 1.00 47.47 185 GLU A C 1
ATOM 1488 O O . GLU A 1 185 ? 17.575 -20.549 -10.696 1.00 47.47 185 GLU A O 1
ATOM 1493 N N . ASP A 1 186 ? 16.218 -19.581 -9.172 1.00 50.03 186 ASP A N 1
ATOM 1494 C CA . ASP A 1 186 ? 15.627 -20.800 -8.599 1.00 50.03 186 ASP A CA 1
ATOM 1495 C C . ASP A 1 186 ? 14.393 -21.334 -9.354 1.00 50.03 186 ASP A C 1
ATOM 1497 O O . ASP A 1 186 ? 13.766 -22.304 -8.923 1.00 50.03 186 ASP A O 1
ATOM 1501 N N . LYS A 1 187 ? 14.015 -20.746 -10.499 1.00 47.69 187 LYS A N 1
ATOM 1502 C CA . LYS A 1 187 ? 12.872 -21.234 -11.289 1.00 47.69 187 LYS A CA 1
ATOM 1503 C C . LYS A 1 187 ? 13.295 -22.392 -12.208 1.00 47.69 187 LYS A C 1
ATOM 1505 O O . LYS A 1 187 ? 14.042 -22.154 -13.159 1.00 47.69 187 LYS A O 1
ATOM 1510 N N . PRO A 1 188 ? 12.793 -23.630 -12.007 1.00 52.97 188 PRO A N 1
ATOM 1511 C CA . PRO A 1 188 ? 13.233 -24.814 -12.757 1.00 52.97 188 PRO A CA 1
ATOM 1512 C C . PRO A 1 188 ? 12.916 -24.781 -14.263 1.00 52.97 188 PRO A C 1
ATOM 1514 O O . PRO A 1 188 ? 13.384 -25.644 -15.000 1.00 52.97 188 PRO A O 1
ATOM 1517 N N . TRP A 1 189 ? 12.145 -23.796 -14.731 1.00 53.47 189 TRP A N 1
ATOM 1518 C CA . TRP A 1 189 ? 11.758 -23.629 -16.135 1.00 53.47 189 TRP A CA 1
ATOM 1519 C C . TRP A 1 189 ? 12.531 -22.535 -16.891 1.00 53.47 189 TRP A C 1
ATOM 1521 O O . TRP A 1 189 ? 12.255 -22.338 -18.068 1.00 53.47 189 TRP A O 1
ATOM 1531 N N . ILE A 1 190 ? 13.479 -21.826 -16.260 1.00 46.06 190 ILE A N 1
ATOM 1532 C CA . ILE A 1 190 ? 14.351 -20.855 -16.948 1.00 46.06 190 ILE A CA 1
ATOM 1533 C C . ILE A 1 190 ? 15.712 -21.511 -17.188 1.00 46.06 190 ILE A C 1
ATOM 1535 O O . ILE A 1 190 ? 16.442 -21.843 -16.247 1.00 46.06 190 ILE A O 1
ATOM 1539 N N . SER A 1 191 ? 16.058 -21.726 -18.456 1.00 52.28 191 SER A N 1
ATOM 1540 C CA . SER A 1 191 ? 17.285 -22.425 -18.830 1.00 52.28 191 SER A CA 1
ATOM 1541 C C . SER A 1 191 ? 18.527 -21.583 -18.515 1.00 52.28 191 SER A C 1
ATOM 1543 O O . SER A 1 191 ? 18.505 -20.357 -18.570 1.00 52.28 191 SER A O 1
ATOM 1545 N N . LYS A 1 192 ? 19.670 -22.227 -18.236 1.00 51.62 192 LYS A N 1
ATOM 1546 C CA . LYS A 1 192 ? 20.951 -21.517 -18.013 1.00 51.62 192 LYS A CA 1
ATOM 1547 C C . LYS A 1 192 ? 21.397 -20.652 -19.204 1.00 51.62 192 LYS A C 1
ATOM 1549 O O . LYS A 1 192 ? 22.245 -19.788 -19.017 1.00 51.62 192 LYS A O 1
ATOM 1554 N N . ALA A 1 193 ? 20.872 -20.902 -20.403 1.00 45.16 193 ALA A N 1
ATOM 1555 C CA . ALA A 1 193 ? 21.170 -20.120 -21.599 1.00 45.16 193 ALA A CA 1
ATOM 1556 C C . ALA A 1 193 ? 20.420 -18.777 -21.621 1.00 45.16 193 ALA A C 1
ATOM 1558 O O . ALA A 1 193 ? 20.969 -17.799 -22.106 1.00 45.16 193 ALA A O 1
ATOM 1559 N N . GLU A 1 194 ? 19.220 -18.719 -21.039 1.00 45.19 194 GLU A N 1
ATOM 1560 C CA . GLU A 1 194 ? 18.419 -17.492 -20.882 1.00 45.19 194 GLU A CA 1
ATOM 1561 C C . GLU A 1 194 ? 18.887 -16.633 -19.692 1.00 45.19 194 GLU A C 1
ATOM 1563 O O . GLU A 1 194 ? 18.402 -15.524 -19.496 1.00 45.19 194 GLU A O 1
ATOM 1568 N N . LYS A 1 195 ? 19.838 -17.149 -18.896 1.00 49.97 195 LYS A N 1
ATOM 1569 C CA . LYS A 1 195 ? 20.472 -16.474 -17.749 1.00 49.97 195 LYS A CA 1
ATOM 1570 C C . LYS A 1 195 ? 21.744 -15.680 -18.116 1.00 49.97 195 LYS A C 1
ATOM 1572 O O . LYS A 1 195 ? 22.417 -15.194 -17.211 1.00 49.97 195 LYS A O 1
ATOM 1577 N N . ARG A 1 196 ? 22.128 -15.604 -19.396 1.00 40.22 196 ARG A N 1
ATOM 1578 C CA . ARG A 1 196 ? 23.309 -14.869 -19.899 1.00 40.22 196 ARG A CA 1
ATOM 1579 C C . ARG A 1 196 ? 22.887 -13.719 -20.796 1.00 40.22 196 ARG A C 1
ATOM 1581 O O . ARG A 1 196 ? 23.586 -12.686 -20.743 1.00 40.22 196 ARG A O 1
#

InterPro domains:
  IPR011009 Protein kinase-like domain superfamily [SSF56112] (8-170)
  IPR052961 Oxidoreductase and Kinase-like Enzymes [PTHR23020] (26-168)